Protein AF-A0A024G4S9-F1 (afdb_monomer_lite)

Sequence (365 aa):
MKPRQLTGNCTEQVDELRIAARRAREQERLKKLGPGRLRSIGADIAGLKLQVDEKKSQEDSDRERQKRSDEEEESIRKYLIQIESEDAHIKRKEILTLENDWKLQCAQRQRVREEENKERTVAIQPESCSLGAAQQFDGEDTMKAERLRLQALQSQNWISEQLRDKQAQQDEVWRQNCEYANYIVEIERLQSEMQQADDKERARIALEIQRYNNLMVEKRKHLENQSLELEKTLEAHEIKMQMDRREEYGLSSLGNRLDHWKGFSVADTRAFLAQNQALLEYKAKEQANGLQKRQQERQQQEEWHRELISREYEMQLKKAHIESDIQQTLGKQARDALEREKRQADRSKGAFEPSFFQAFGRSYR

Organism: NCBI:txid65357

Foldseek 3Di:
DDDDDDDPPPPVVVVVVVVVVVVVVVVVVVVCVPDCCSVVDVDPPVVVVVVVVVVVVVVVVVVVVVVVVVVVVVVVVVVVVVVVVVVVVVVVVVVVVVVVVVVVVVVVVVVVVVVVVVVVPDPDPLVPDDPVVPSDDPPDPPCPVVVVVVVVVVVVVVVVVVVVVVVVVVVVVVVVVVVVVVVVVVVVVVVVVVVVVVVVVVVVVVVVVVVVVVVVVVVVVVVVVVVVVVVVVVVVVVVVVVVPPPPVVQQDPVGGDPVPDPDDDPVVVVVVVVVVVVVVVVVVVVVVVVVVVVVVVVVVVVVVVVVVVVVVVVVVVVVVVVVVVVVVVVVVVVVVVVVVVVVVVVVVPDDDDPVVVVPPPPDPD

Secondary structure (DSSP, 8-state):
-------S-HHHHHHHHHHHHHHHHHHHHHHHTSSHHHHHS---HHHHHHHHHHHHHHHHHHHHHHHHHHHHHHHHHHHHHHHHHHHHHHHHHHHHHHHHHHHHHHHHHHHHHHHHHHH--S---GGGS-GGG----TT--TTHHHHHHHHHHHHHHHHHHHHHHHHHHHHHHHHHHHHHHHHHHHHHHHHHHHHHHHHHHHHHHHHHHHHHHHHHHHHHHHHHHHHHHHHHHHHHHHHHHHH---GGGGEETTEE-GGG-----HHHHHHHHHHHHHHHHHHHHHHHHHHHHHHHHHHHHHHHHHHHHHHHHHHHHHHHHHHHHHHHHHHHHHHHHHHHHHHHHHHHS-PPPGGGGGGTT----

Structure (mmCIF, N/CA/C/O backbone):
data_AF-A0A024G4S9-F1
#
_entry.id   AF-A0A024G4S9-F1
#
loop_
_atom_site.group_PDB
_atom_site.id
_atom_site.type_symbol
_atom_site.label_atom_id
_atom_site.label_alt_id
_atom_site.label_comp_id
_atom_site.label_asym_id
_atom_site.label_entity_id
_atom_site.label_seq_id
_atom_site.pdbx_PDB_ins_code
_atom_site.Cartn_x
_atom_site.Cartn_y
_atom_site.Cartn_z
_atom_site.occupancy
_atom_site.B_iso_or_equiv
_atom_site.auth_seq_id
_atom_site.auth_comp_id
_atom_site.auth_asym_id
_atom_site.auth_atom_id
_atom_site.pdbx_PDB_model_num
ATOM 1 N N . MET A 1 1 ? 62.609 -50.627 32.469 1.00 42.12 1 MET A N 1
ATOM 2 C CA . MET A 1 1 ? 62.806 -49.557 31.468 1.00 42.12 1 MET A CA 1
ATOM 3 C C . MET A 1 1 ? 63.263 -50.172 30.151 1.00 42.12 1 MET A C 1
ATOM 5 O O . MET A 1 1 ? 64.317 -50.789 30.123 1.00 42.12 1 MET A O 1
ATOM 9 N N . LYS A 1 2 ? 62.466 -50.045 29.086 1.00 39.69 2 LYS A N 1
ATOM 10 C CA . LYS A 1 2 ? 62.880 -50.264 27.689 1.00 39.69 2 LYS A CA 1
ATOM 11 C C . LYS A 1 2 ? 62.324 -49.089 26.872 1.00 39.69 2 LYS A C 1
ATOM 13 O O . LYS A 1 2 ? 61.123 -48.843 26.992 1.00 39.69 2 LYS A O 1
ATOM 18 N N . PRO A 1 3 ? 63.133 -48.351 26.094 1.00 48.19 3 PRO A N 1
ATOM 19 C CA . PRO A 1 3 ? 62.622 -47.264 25.274 1.00 48.19 3 PRO A CA 1
ATOM 20 C C . PRO A 1 3 ? 62.007 -47.846 23.997 1.00 48.19 3 PRO A C 1
ATOM 22 O O . PRO A 1 3 ? 62.636 -48.627 23.284 1.00 48.19 3 PRO A O 1
ATOM 25 N N . ARG A 1 4 ? 60.749 -47.490 23.730 1.00 45.62 4 ARG A N 1
ATOM 26 C CA . ARG A 1 4 ? 60.043 -47.830 22.492 1.00 45.62 4 ARG A CA 1
ATOM 27 C C . ARG A 1 4 ? 60.437 -46.781 21.454 1.00 45.62 4 ARG A C 1
ATOM 29 O O . ARG A 1 4 ? 60.101 -45.611 21.609 1.00 45.62 4 ARG A O 1
ATOM 36 N N . GLN A 1 5 ? 61.197 -47.194 20.446 1.00 47.34 5 GLN A N 1
ATOM 37 C CA . GLN A 1 5 ? 61.530 -46.357 19.298 1.00 47.34 5 GLN A CA 1
ATOM 38 C C . GLN A 1 5 ? 60.239 -46.038 18.530 1.00 47.34 5 GLN A C 1
ATOM 40 O O . GLN A 1 5 ? 59.520 -46.946 18.116 1.00 47.34 5 GLN A O 1
ATOM 45 N N . LEU A 1 6 ? 59.928 -44.748 18.396 1.00 46.97 6 LEU A N 1
ATOM 46 C CA . LEU A 1 6 ? 58.856 -44.239 17.547 1.00 46.97 6 LEU A CA 1
ATOM 47 C C . LEU A 1 6 ? 59.337 -44.297 16.093 1.00 46.97 6 LEU A C 1
ATOM 49 O O . LEU A 1 6 ? 60.231 -43.553 15.699 1.00 46.97 6 LEU A O 1
ATOM 53 N N . THR A 1 7 ? 58.760 -45.204 15.311 1.00 50.47 7 THR A N 1
ATOM 54 C CA . THR A 1 7 ? 58.938 -45.279 13.861 1.00 50.47 7 THR A CA 1
ATOM 55 C C . THR A 1 7 ? 58.119 -44.170 13.194 1.00 50.47 7 THR A C 1
ATOM 57 O O . THR A 1 7 ? 56.893 -44.125 13.286 1.00 50.47 7 THR A O 1
ATOM 60 N N . GLY A 1 8 ? 58.817 -43.243 12.538 1.00 53.56 8 GLY A N 1
ATOM 61 C CA . GLY A 1 8 ? 58.282 -42.030 11.915 1.00 53.56 8 GLY A CA 1
ATOM 62 C C . GLY A 1 8 ? 57.565 -42.222 10.574 1.00 53.56 8 GLY A C 1
ATOM 63 O O . GLY A 1 8 ? 57.756 -41.402 9.691 1.00 53.56 8 GLY A O 1
ATOM 64 N N . ASN A 1 9 ? 56.724 -43.251 10.415 1.00 50.84 9 ASN A N 1
ATOM 65 C CA . ASN A 1 9 ? 56.045 -43.529 9.132 1.00 50.84 9 ASN A CA 1
ATOM 66 C C . ASN A 1 9 ? 54.531 -43.219 9.135 1.00 50.84 9 ASN A C 1
ATOM 68 O O . ASN A 1 9 ? 53.845 -43.488 8.154 1.00 50.84 9 ASN A O 1
ATOM 72 N N . CYS A 1 10 ? 53.976 -42.676 10.227 1.00 52.12 10 CYS A N 1
ATOM 73 C CA . CYS A 1 10 ? 52.526 -42.441 10.359 1.00 52.12 10 CYS A CA 1
ATOM 74 C C . CYS A 1 10 ? 52.076 -41.041 9.887 1.00 52.12 10 CYS A C 1
ATOM 76 O O . CYS A 1 10 ? 50.892 -40.809 9.667 1.00 52.12 10 CYS A O 1
ATOM 78 N N . THR A 1 11 ? 52.998 -40.090 9.716 1.00 59.19 11 THR A N 1
ATOM 79 C CA . THR A 1 11 ? 52.663 -38.713 9.310 1.00 59.19 11 THR A CA 1
ATOM 80 C C . THR A 1 11 ? 52.472 -38.578 7.802 1.00 59.19 11 THR A C 1
ATOM 82 O O . THR A 1 11 ? 51.553 -37.892 7.367 1.00 59.19 11 THR A O 1
ATOM 85 N N . GLU A 1 12 ? 53.261 -39.298 7.002 1.00 62.88 12 GLU A N 1
ATOM 86 C CA . GLU A 1 12 ? 53.226 -39.200 5.536 1.00 62.88 12 GLU A CA 1
ATOM 87 C C . GLU A 1 12 ? 51.906 -39.722 4.950 1.00 62.88 12 GLU A C 1
ATOM 89 O O . GLU A 1 12 ? 51.287 -39.051 4.132 1.00 62.88 12 GLU A O 1
ATOM 94 N N . GLN A 1 13 ? 51.394 -40.854 5.445 1.00 67.81 13 GLN A N 1
ATOM 95 C CA . GLN A 1 13 ? 50.116 -41.419 4.987 1.00 67.81 13 GLN A CA 1
ATOM 96 C C . GLN A 1 13 ? 48.909 -40.546 5.366 1.00 67.81 13 GLN A C 1
ATOM 98 O O . GLN A 1 13 ? 47.945 -40.423 4.607 1.00 67.81 13 GLN A O 1
ATOM 103 N N . VAL A 1 14 ? 48.953 -39.908 6.539 1.00 73.81 14 VAL A N 1
ATOM 104 C CA . VAL A 1 14 ? 47.905 -38.978 6.985 1.00 73.81 14 VAL A CA 1
ATOM 105 C C . VAL A 1 14 ? 47.926 -37.703 6.142 1.00 73.81 14 VAL A C 1
ATOM 107 O O . VAL A 1 14 ? 46.865 -37.186 5.775 1.00 73.81 14 VAL A O 1
ATOM 110 N N . ASP A 1 15 ? 49.114 -37.220 5.784 1.00 74.62 15 ASP A N 1
ATOM 111 C CA . ASP A 1 15 ? 49.267 -36.055 4.920 1.00 74.62 15 ASP A CA 1
ATOM 112 C C . ASP A 1 15 ? 48.882 -36.357 3.465 1.00 74.62 15 ASP A C 1
ATOM 114 O O . ASP A 1 15 ? 48.212 -35.536 2.835 1.00 74.62 15 ASP A O 1
ATOM 118 N N . GLU A 1 16 ? 49.159 -37.555 2.949 1.00 79.44 16 GLU A N 1
ATOM 119 C CA . GLU A 1 16 ? 48.683 -38.005 1.635 1.00 79.44 16 GLU A CA 1
ATOM 120 C C . GLU A 1 16 ? 47.154 -38.086 1.565 1.00 79.44 16 GLU A C 1
ATOM 122 O O . GLU A 1 16 ? 46.553 -37.569 0.619 1.00 79.44 16 GLU A O 1
ATOM 127 N N . LEU A 1 17 ? 46.498 -38.648 2.587 1.00 80.88 17 LEU A N 1
ATOM 128 C CA . LEU A 1 17 ? 45.034 -38.681 2.678 1.00 80.88 17 LEU A CA 1
ATOM 129 C C . LEU A 1 17 ? 44.441 -37.272 2.781 1.00 80.88 17 LEU A C 1
ATOM 131 O O . LEU A 1 17 ? 43.422 -36.967 2.154 1.00 80.88 17 LEU A O 1
ATOM 135 N N . ARG A 1 18 ? 45.099 -36.372 3.518 1.00 81.88 18 ARG A N 1
ATOM 136 C CA . ARG A 1 18 ? 44.696 -34.965 3.624 1.00 81.88 18 ARG A CA 1
ATOM 137 C C . ARG A 1 18 ? 44.844 -34.233 2.287 1.00 81.88 18 ARG A C 1
ATOM 139 O O . ARG A 1 18 ? 43.954 -33.458 1.919 1.00 81.88 18 ARG A O 1
ATOM 146 N N . ILE A 1 19 ? 45.922 -34.484 1.544 1.00 82.44 19 ILE A N 1
ATOM 147 C CA . ILE A 1 19 ? 46.165 -33.920 0.209 1.00 82.44 19 ILE A CA 1
ATOM 148 C C . ILE A 1 19 ? 45.161 -34.483 -0.801 1.00 82.44 19 ILE A C 1
ATOM 150 O O . ILE A 1 19 ? 44.587 -33.713 -1.572 1.00 82.44 19 ILE A O 1
ATOM 154 N N . ALA A 1 20 ? 44.883 -35.787 -0.771 1.00 82.81 20 ALA A N 1
ATOM 155 C CA . ALA A 1 20 ? 43.882 -36.427 -1.621 1.00 82.81 20 ALA A CA 1
ATOM 156 C C . ALA A 1 20 ? 42.474 -35.871 -1.350 1.00 82.81 20 ALA A C 1
ATOM 158 O O . ALA A 1 20 ? 41.777 -35.476 -2.284 1.00 82.81 20 ALA A O 1
ATOM 159 N N . ALA A 1 21 ? 42.094 -35.713 -0.079 1.00 83.31 21 ALA A N 1
ATOM 160 C CA . ALA A 1 21 ? 40.831 -35.089 0.314 1.00 83.31 21 ALA A CA 1
ATOM 161 C C . ALA A 1 21 ? 40.752 -33.603 -0.078 1.00 83.31 21 ALA A C 1
ATOM 163 O O . ALA A 1 21 ? 39.670 -33.077 -0.347 1.00 83.31 21 ALA A O 1
ATOM 164 N N . ARG A 1 22 ? 41.883 -32.887 -0.108 1.00 82.94 22 ARG A N 1
ATOM 165 C CA . ARG A 1 22 ? 41.935 -31.508 -0.616 1.00 82.94 22 ARG A CA 1
ATOM 166 C C . ARG A 1 22 ? 41.768 -31.478 -2.139 1.00 82.94 22 ARG A C 1
ATOM 168 O O . ARG A 1 22 ? 40.948 -30.708 -2.623 1.00 82.94 22 ARG A O 1
ATOM 175 N N . ARG A 1 23 ? 42.456 -32.353 -2.882 1.00 85.19 23 ARG A N 1
ATOM 176 C CA . ARG A 1 23 ? 42.316 -32.475 -4.346 1.00 85.19 23 ARG A CA 1
ATOM 177 C C . ARG A 1 23 ? 40.898 -32.871 -4.759 1.00 85.19 23 ARG A C 1
ATOM 179 O O . ARG A 1 23 ? 40.374 -32.289 -5.701 1.00 85.19 23 ARG A O 1
ATOM 186 N N . ALA A 1 24 ? 40.260 -33.791 -4.036 1.00 83.56 24 ALA A N 1
ATOM 187 C CA . ALA A 1 24 ? 38.869 -34.176 -4.276 1.00 83.56 24 ALA A CA 1
ATOM 188 C C . ALA A 1 24 ? 37.914 -32.981 -4.105 1.00 83.56 24 ALA A C 1
ATOM 190 O O . ALA A 1 24 ? 37.102 -32.705 -4.987 1.00 83.56 24 ALA A O 1
ATOM 191 N N . ARG A 1 25 ? 38.085 -32.197 -3.029 1.00 84.56 25 ARG A N 1
ATOM 192 C CA . ARG A 1 25 ? 37.313 -30.963 -2.799 1.00 84.56 25 ARG A CA 1
ATOM 193 C C . ARG A 1 25 ? 37.550 -29.906 -3.880 1.00 84.56 25 ARG A C 1
ATOM 195 O O . ARG A 1 25 ? 36.596 -29.278 -4.332 1.00 84.56 25 ARG A O 1
ATOM 202 N N . GLU A 1 26 ? 38.792 -29.727 -4.329 1.00 82.12 26 GLU A N 1
ATOM 203 C CA . GLU A 1 26 ? 39.136 -28.794 -5.413 1.00 82.12 26 GLU A CA 1
ATOM 204 C C . GLU A 1 26 ? 38.506 -29.227 -6.751 1.00 82.12 26 GLU A C 1
ATOM 206 O O . GLU A 1 26 ? 37.973 -28.398 -7.487 1.00 82.12 26 GLU A O 1
ATOM 211 N N . GLN A 1 27 ? 38.492 -30.532 -7.046 1.00 81.62 27 GLN A N 1
ATOM 212 C CA . GLN A 1 27 ? 37.857 -31.089 -8.245 1.00 81.62 27 GLN A CA 1
ATOM 213 C C . GLN A 1 27 ? 36.332 -30.937 -8.222 1.00 81.62 27 GLN A C 1
ATOM 215 O O . GLN A 1 27 ? 35.741 -30.577 -9.239 1.00 81.62 27 GLN A O 1
ATOM 220 N N . GLU A 1 28 ? 35.676 -31.166 -7.084 1.00 79.88 28 GLU A N 1
ATOM 221 C CA . GLU A 1 28 ? 34.240 -30.897 -6.931 1.00 79.88 28 GLU A CA 1
ATOM 222 C C . GLU A 1 28 ? 33.921 -29.410 -7.080 1.00 79.88 28 GLU A C 1
ATOM 224 O O . GLU A 1 28 ? 32.941 -29.040 -7.732 1.00 79.88 28 GLU A O 1
ATOM 229 N N . ARG A 1 29 ? 34.774 -28.543 -6.524 1.00 76.81 29 ARG A N 1
ATOM 230 C CA . ARG A 1 29 ? 34.645 -27.092 -6.651 1.00 76.81 29 ARG A CA 1
ATOM 231 C C . ARG A 1 29 ? 34.792 -26.646 -8.105 1.00 76.81 29 ARG A C 1
ATOM 233 O O . ARG A 1 29 ? 33.968 -25.865 -8.569 1.00 76.81 29 ARG A O 1
ATOM 240 N N . LEU A 1 30 ? 35.771 -27.176 -8.840 1.00 76.50 30 LEU A N 1
ATOM 241 C CA . LEU A 1 30 ? 35.957 -26.915 -10.272 1.00 76.50 30 LEU A CA 1
ATOM 242 C C . LEU A 1 30 ? 34.790 -27.433 -11.116 1.00 76.50 30 LEU A C 1
ATOM 244 O O . LEU A 1 30 ? 34.376 -26.747 -12.042 1.00 76.50 30 LEU A O 1
ATOM 248 N N . LYS A 1 31 ? 34.210 -28.591 -10.776 1.00 74.44 31 LYS A N 1
ATOM 249 C CA . LYS A 1 31 ? 32.999 -29.111 -11.434 1.00 74.44 31 LYS A CA 1
ATOM 250 C C . LYS A 1 31 ? 31.784 -28.203 -11.203 1.00 74.44 31 LYS A C 1
ATOM 252 O O . LYS A 1 31 ? 31.043 -27.945 -12.146 1.00 74.44 31 LYS A O 1
ATOM 257 N N . LYS A 1 32 ? 31.612 -27.662 -9.988 1.00 67.81 32 LYS A N 1
ATOM 258 C CA . LYS A 1 32 ? 30.541 -26.700 -9.636 1.00 67.81 32 LYS A CA 1
ATOM 259 C C . LYS A 1 32 ? 30.751 -25.317 -10.264 1.00 67.81 32 LYS A C 1
ATOM 261 O O . LYS A 1 32 ? 29.798 -24.676 -10.690 1.00 67.81 32 LYS A O 1
ATOM 266 N N . LEU A 1 33 ? 32.007 -24.883 -10.364 1.00 66.50 33 LEU A N 1
ATOM 267 C CA . LEU A 1 33 ? 32.446 -23.711 -11.126 1.00 66.50 33 LEU A CA 1
ATOM 268 C C . LEU A 1 33 ? 32.527 -24.005 -12.639 1.00 66.50 33 LEU A C 1
ATOM 270 O O . LEU A 1 33 ? 32.873 -23.122 -13.418 1.00 66.50 33 LEU A O 1
ATOM 274 N N . GLY A 1 34 ? 32.211 -25.216 -13.085 1.00 70.00 34 GLY A N 1
ATOM 275 C CA . GLY A 1 34 ? 32.099 -25.566 -14.495 1.00 70.00 34 GLY A CA 1
ATOM 276 C C . GLY A 1 34 ? 30.888 -24.892 -15.159 1.00 70.00 34 GLY A C 1
ATOM 277 O O . GLY A 1 34 ? 30.433 -23.853 -14.689 1.00 70.00 34 GLY A O 1
ATOM 278 N N . PRO A 1 35 ? 30.376 -25.441 -16.272 1.00 57.88 35 PRO A N 1
ATOM 279 C CA . PRO A 1 35 ? 29.606 -24.736 -17.305 1.00 57.88 35 PRO A CA 1
ATOM 280 C C . PRO A 1 35 ? 28.577 -23.730 -16.760 1.00 57.88 35 PRO A C 1
ATOM 282 O O . PRO A 1 35 ? 27.801 -24.039 -15.855 1.00 57.88 35 PRO A O 1
ATOM 285 N N . GLY A 1 36 ? 28.547 -22.533 -17.362 1.00 59.28 36 GLY A N 1
ATOM 286 C CA . GLY A 1 36 ? 27.883 -21.321 -16.851 1.00 59.28 36 GLY A CA 1
ATOM 287 C C . GLY A 1 36 ? 26.406 -21.434 -16.449 1.00 59.28 36 GLY A C 1
ATOM 288 O O . GLY A 1 36 ? 25.928 -20.572 -15.722 1.00 59.28 36 GLY A O 1
ATOM 289 N N . ARG A 1 37 ? 25.701 -22.507 -16.831 1.00 60.16 37 ARG A N 1
ATOM 290 C CA . ARG A 1 37 ? 24.307 -22.790 -16.446 1.00 60.16 37 ARG A CA 1
ATOM 291 C C . ARG A 1 37 ? 24.135 -23.122 -14.956 1.00 60.16 37 ARG A C 1
ATOM 293 O O . ARG A 1 37 ? 23.155 -22.694 -14.359 1.00 60.16 37 ARG A O 1
ATOM 300 N N . LEU A 1 38 ? 25.082 -23.840 -14.342 1.00 60.88 38 LEU A N 1
ATOM 301 C CA . LEU A 1 38 ? 25.040 -24.153 -12.900 1.00 60.88 38 LEU A CA 1
ATOM 302 C C . LEU A 1 38 ? 25.439 -22.954 -12.027 1.00 60.88 38 LEU A C 1
ATOM 304 O O . LEU A 1 38 ? 25.048 -22.888 -10.866 1.00 60.88 38 LEU A O 1
ATOM 308 N N . ARG A 1 39 ? 26.189 -21.996 -12.589 1.00 63.31 39 ARG A N 1
ATOM 309 C CA . ARG A 1 39 ? 26.548 -20.743 -11.910 1.00 63.31 39 ARG A CA 1
ATOM 310 C C . ARG A 1 39 ? 25.399 -19.734 -11.886 1.00 63.31 39 ARG A C 1
ATOM 312 O O . ARG A 1 39 ? 25.321 -18.960 -10.942 1.00 63.31 39 ARG A O 1
ATOM 319 N N . SER A 1 40 ? 24.546 -19.721 -12.913 1.00 62.72 40 SER A N 1
ATOM 320 C CA . SER A 1 40 ? 23.434 -18.771 -13.026 1.00 62.72 40 SER A CA 1
ATOM 321 C C . SER A 1 40 ? 22.112 -19.292 -12.455 1.00 62.72 40 SER A C 1
ATOM 323 O O . SER A 1 40 ? 21.341 -18.495 -11.933 1.00 62.72 40 SER A O 1
ATOM 325 N N . ILE A 1 41 ? 21.834 -20.602 -12.543 1.00 66.38 41 ILE A N 1
ATOM 326 C CA . ILE A 1 41 ? 20.547 -21.204 -12.136 1.00 66.38 41 ILE A CA 1
ATOM 327 C C . ILE A 1 41 ? 20.781 -22.589 -11.497 1.00 66.38 41 ILE A C 1
ATOM 329 O O . ILE A 1 41 ? 20.216 -23.604 -11.906 1.00 66.38 41 ILE A O 1
ATOM 333 N N . GLY A 1 42 ? 21.688 -22.672 -10.525 1.00 66.00 42 GLY A N 1
ATOM 334 C CA . GLY A 1 42 ? 21.908 -23.894 -9.751 1.00 66.00 42 GLY A CA 1
ATOM 335 C C . GLY A 1 42 ? 20.908 -24.005 -8.600 1.00 66.00 42 GLY A C 1
ATOM 336 O O . GLY A 1 42 ? 21.165 -23.461 -7.533 1.00 66.00 42 GLY A O 1
ATOM 337 N N . ALA A 1 43 ? 19.788 -24.704 -8.800 1.00 72.50 43 ALA A N 1
ATOM 338 C CA . ALA A 1 43 ? 18.845 -25.038 -7.729 1.00 72.50 43 ALA A CA 1
ATOM 339 C C . ALA A 1 43 ? 18.941 -26.531 -7.377 1.00 72.50 43 ALA A C 1
ATOM 341 O O . ALA A 1 43 ? 18.891 -27.386 -8.264 1.00 72.50 43 ALA A O 1
ATOM 342 N N . ASP A 1 44 ? 19.064 -26.849 -6.087 1.00 81.50 44 ASP A N 1
ATOM 343 C CA . ASP A 1 44 ? 19.007 -28.225 -5.586 1.00 81.50 44 ASP A CA 1
ATOM 344 C C . ASP A 1 44 ? 17.552 -28.709 -5.567 1.00 81.50 44 ASP A C 1
ATOM 346 O O . ASP A 1 44 ? 16.837 -28.582 -4.578 1.00 81.50 44 ASP A O 1
ATOM 350 N N . ILE A 1 45 ? 17.089 -29.233 -6.702 1.00 82.44 45 ILE A N 1
ATOM 351 C CA . ILE A 1 45 ? 15.702 -29.685 -6.875 1.00 82.44 45 ILE A CA 1
ATOM 352 C C . ILE A 1 45 ? 15.360 -30.824 -5.898 1.00 82.44 45 ILE A C 1
ATOM 354 O O . ILE A 1 45 ? 14.210 -30.936 -5.481 1.00 82.44 45 ILE A O 1
ATOM 358 N N . ALA A 1 46 ? 16.328 -31.666 -5.524 1.00 85.38 46 ALA A N 1
ATOM 359 C CA . ALA A 1 46 ? 16.099 -32.754 -4.576 1.00 85.38 46 ALA A CA 1
ATOM 360 C C . ALA A 1 46 ? 15.956 -32.218 -3.144 1.00 85.38 46 ALA A C 1
ATOM 362 O O . ALA A 1 46 ? 15.002 -32.580 -2.457 1.00 85.38 46 ALA A O 1
ATOM 363 N N . GLY A 1 47 ? 16.836 -31.299 -2.735 1.00 86.31 47 GLY A N 1
ATOM 364 C CA . GLY A 1 47 ? 16.730 -30.600 -1.453 1.00 86.31 47 GLY A CA 1
ATOM 365 C C . GLY A 1 47 ? 15.446 -29.776 -1.335 1.00 86.31 47 GLY A C 1
ATOM 366 O O . GLY A 1 47 ? 14.760 -29.848 -0.321 1.00 86.31 47 GLY A O 1
ATOM 367 N N . LEU A 1 48 ? 15.054 -29.068 -2.398 1.00 87.00 48 LEU A N 1
ATOM 368 C CA . LEU A 1 48 ? 13.800 -28.309 -2.433 1.00 87.00 48 LEU A CA 1
ATOM 369 C C . LEU A 1 48 ? 12.567 -29.216 -2.344 1.00 87.00 48 LEU A C 1
ATOM 371 O O . LEU A 1 48 ? 11.603 -28.855 -1.679 1.00 87.00 48 LEU A O 1
ATOM 375 N N . LYS A 1 49 ? 12.583 -30.400 -2.972 1.00 92.06 49 LYS A N 1
ATOM 376 C CA . LYS A 1 49 ? 11.498 -31.384 -2.821 1.00 92.06 49 LYS A CA 1
ATOM 377 C C . LYS A 1 49 ? 11.398 -31.898 -1.389 1.00 92.06 49 LYS A C 1
ATOM 379 O O . LYS A 1 49 ? 10.302 -31.902 -0.849 1.00 92.06 49 LYS A O 1
ATOM 384 N N . LEU A 1 50 ? 12.528 -32.239 -0.764 1.00 92.88 50 LEU A N 1
ATOM 385 C CA . LEU A 1 50 ? 12.558 -32.643 0.645 1.00 92.88 50 LEU A CA 1
ATOM 386 C C . LEU A 1 50 ? 12.008 -31.545 1.562 1.00 92.88 50 LEU A C 1
ATOM 388 O O . LEU A 1 50 ? 11.193 -31.845 2.421 1.00 92.88 50 LEU A O 1
ATOM 392 N N . GLN A 1 51 ? 12.375 -30.281 1.337 1.00 91.00 51 GLN A N 1
ATOM 393 C CA . GLN A 1 51 ? 11.843 -29.149 2.107 1.00 91.00 51 GLN A CA 1
ATOM 394 C C . GLN A 1 51 ? 10.340 -28.937 1.887 1.00 91.00 51 GLN A C 1
ATOM 396 O O . GLN A 1 51 ? 9.617 -28.598 2.820 1.00 91.00 51 GLN A O 1
ATOM 401 N N . VAL A 1 52 ? 9.851 -29.125 0.658 1.00 92.88 52 VAL A N 1
ATOM 402 C CA . VAL A 1 52 ? 8.414 -29.045 0.354 1.00 92.88 52 VAL A CA 1
ATOM 403 C C . VAL A 1 52 ? 7.652 -30.183 1.029 1.00 92.88 52 VAL A C 1
ATOM 405 O O . VAL A 1 52 ? 6.583 -29.940 1.582 1.00 92.88 52 VAL A O 1
ATOM 408 N N . ASP A 1 53 ? 8.185 -31.401 0.999 1.00 93.44 53 ASP A N 1
ATOM 409 C CA . ASP A 1 53 ? 7.552 -32.568 1.611 1.00 93.44 53 ASP A CA 1
ATOM 410 C C . ASP A 1 53 ? 7.596 -32.492 3.146 1.00 93.44 53 ASP A C 1
ATOM 412 O O . ASP A 1 53 ? 6.595 -32.781 3.797 1.00 93.44 53 ASP A O 1
ATOM 416 N N . GLU A 1 54 ? 8.698 -32.011 3.728 1.00 94.00 54 GLU A N 1
ATOM 417 C CA . GLU A 1 54 ? 8.813 -31.705 5.159 1.00 94.00 54 GLU A CA 1
ATOM 418 C C . GLU A 1 54 ? 7.785 -30.649 5.575 1.00 94.00 54 GLU A C 1
ATOM 420 O O . GLU A 1 54 ? 7.037 -30.857 6.531 1.00 94.00 54 GLU A O 1
ATOM 425 N N . LYS A 1 55 ? 7.666 -29.557 4.809 1.00 94.19 55 LYS A N 1
ATOM 426 C CA . LYS A 1 55 ? 6.688 -28.502 5.088 1.00 94.19 55 LYS A CA 1
ATOM 427 C C . LYS A 1 55 ? 5.250 -29.014 4.996 1.00 94.19 55 LYS A C 1
ATOM 429 O O . LYS A 1 55 ? 4.447 -28.699 5.865 1.00 94.19 55 LYS A O 1
ATOM 434 N N . LYS A 1 56 ? 4.927 -29.835 3.992 1.00 94.69 56 LYS A N 1
ATOM 435 C CA . LYS A 1 56 ? 3.606 -30.478 3.883 1.00 94.69 56 LYS A CA 1
ATOM 436 C C . LYS A 1 56 ? 3.329 -31.409 5.058 1.00 94.69 56 LYS A C 1
ATOM 438 O O . LYS A 1 56 ? 2.252 -31.349 5.634 1.00 94.69 56 LYS A O 1
ATOM 443 N N . SER A 1 57 ? 4.307 -32.227 5.445 1.00 94.62 57 SER A N 1
ATOM 444 C CA . SER A 1 57 ? 4.178 -33.111 6.606 1.00 94.62 57 SER A CA 1
ATOM 445 C C . SER A 1 57 ? 3.957 -32.322 7.898 1.00 94.62 57 SER A C 1
ATOM 447 O O . SER A 1 57 ? 3.218 -32.774 8.771 1.00 94.62 57 SER A O 1
ATOM 449 N N . GLN A 1 58 ? 4.589 -31.156 8.028 1.00 93.62 58 GLN A N 1
ATOM 450 C CA . GLN A 1 58 ? 4.397 -30.269 9.167 1.00 93.62 58 GLN A CA 1
ATOM 451 C C . GLN A 1 58 ? 3.007 -29.621 9.147 1.00 93.62 58 GLN A C 1
ATOM 453 O O . GLN A 1 58 ? 2.313 -29.666 10.157 1.00 93.62 58 GLN A O 1
ATOM 458 N N . GLU A 1 59 ? 2.559 -29.118 7.994 1.00 93.75 59 GLU A N 1
ATOM 459 C CA . GLU A 1 59 ? 1.209 -28.568 7.810 1.00 93.75 59 GLU A CA 1
ATOM 460 C C . GLU A 1 59 ? 0.112 -29.605 8.110 1.00 93.75 59 GLU A C 1
ATOM 462 O O . GLU A 1 59 ? -0.890 -29.275 8.748 1.00 93.75 59 GLU A O 1
ATOM 467 N N . ASP A 1 60 ? 0.297 -30.863 7.703 1.00 94.19 60 ASP A N 1
ATOM 468 C CA . ASP A 1 60 ? -0.650 -31.942 7.999 1.00 94.19 60 ASP A CA 1
ATOM 469 C C . ASP A 1 60 ? -0.654 -32.307 9.493 1.00 94.19 60 ASP A C 1
ATOM 471 O O . ASP A 1 60 ? -1.726 -32.460 10.082 1.00 94.19 60 ASP A O 1
ATOM 475 N N . SER A 1 61 ? 0.515 -32.356 10.142 1.00 94.19 61 SER A N 1
ATOM 476 C CA . SER A 1 61 ? 0.621 -32.556 11.596 1.00 94.19 61 SER A CA 1
ATOM 477 C C . SER A 1 61 ? -0.023 -31.411 12.389 1.00 94.19 61 SER A C 1
ATOM 479 O O . SER A 1 61 ? -0.699 -31.655 13.391 1.00 94.19 61 SER A O 1
ATOM 481 N N . ASP A 1 62 ? 0.161 -30.163 11.957 1.00 92.62 62 ASP A N 1
ATOM 482 C CA . ASP A 1 62 ? -0.454 -28.994 12.591 1.00 92.62 62 ASP A CA 1
ATOM 483 C C . ASP A 1 62 ? -1.974 -29.003 12.396 1.00 92.62 62 ASP A C 1
ATOM 485 O O . ASP A 1 62 ? -2.722 -28.740 13.337 1.00 92.62 62 ASP A O 1
ATOM 489 N N . ARG A 1 63 ? -2.453 -29.404 11.211 1.00 95.69 63 ARG A N 1
ATOM 490 C CA . ARG A 1 63 ? -3.885 -29.583 10.941 1.00 95.69 63 ARG A CA 1
ATOM 491 C C . ARG A 1 63 ? -4.495 -30.690 11.803 1.00 95.69 63 ARG A C 1
ATOM 493 O O . ARG A 1 63 ? -5.609 -30.522 12.291 1.00 95.69 63 ARG A O 1
ATOM 500 N N . GLU A 1 64 ? -3.805 -31.810 12.004 1.00 95.19 64 GLU A N 1
ATOM 501 C CA . GLU A 1 64 ? -4.267 -32.860 12.920 1.00 95.19 64 GLU A CA 1
ATOM 502 C C . GLU A 1 64 ? -4.288 -32.392 14.375 1.00 95.19 64 GLU A C 1
ATOM 504 O O . GLU A 1 64 ? -5.240 -32.685 15.097 1.00 95.19 64 GLU A O 1
ATOM 509 N N . ARG A 1 65 ? -3.266 -31.645 14.808 1.00 93.69 65 ARG A N 1
ATOM 510 C CA . ARG A 1 65 ? -3.228 -31.066 16.154 1.00 93.69 65 ARG A CA 1
ATOM 511 C C . ARG A 1 65 ? -4.381 -30.088 16.364 1.00 93.69 65 ARG A C 1
ATOM 513 O O . ARG A 1 65 ? -5.026 -30.154 17.405 1.00 93.69 65 ARG A O 1
ATOM 520 N N . GLN A 1 66 ? -4.666 -29.243 15.374 1.00 92.94 66 GLN A N 1
ATOM 521 C CA . GLN A 1 66 ? -5.795 -28.320 15.425 1.00 92.94 66 GLN A CA 1
ATOM 522 C C . GLN A 1 66 ? -7.120 -29.075 15.535 1.00 92.94 66 GLN A C 1
ATOM 524 O O . GLN A 1 66 ? -7.895 -28.784 16.432 1.00 92.94 66 GLN A O 1
ATOM 529 N N . LYS A 1 67 ? -7.340 -30.108 14.710 1.00 95.38 67 LYS A N 1
ATOM 530 C CA . LYS A 1 67 ? -8.556 -30.934 14.796 1.00 95.38 67 LYS A CA 1
ATOM 531 C C . LYS A 1 67 ? -8.747 -31.560 16.178 1.00 95.38 67 LYS A C 1
ATOM 533 O O . LYS A 1 67 ? -9.855 -31.535 16.693 1.00 95.38 67 LYS A O 1
ATOM 538 N N . ARG A 1 68 ? -7.681 -32.087 16.793 1.00 95.19 68 ARG A N 1
ATOM 539 C CA . ARG A 1 68 ? -7.757 -32.639 18.158 1.00 95.19 68 ARG A CA 1
ATOM 540 C C . ARG A 1 68 ? -8.089 -31.558 19.187 1.00 95.19 68 ARG A C 1
ATOM 542 O O . ARG A 1 68 ? -8.910 -31.800 20.058 1.00 95.19 68 ARG A O 1
ATOM 549 N N . SER A 1 69 ? -7.498 -30.369 19.055 1.00 93.81 69 SER A N 1
ATOM 550 C CA . SER A 1 69 ? -7.827 -29.219 19.907 1.00 93.81 69 SER A CA 1
ATOM 551 C C . SER A 1 69 ? -9.293 -28.809 19.758 1.00 93.81 69 SER A C 1
ATOM 553 O O . SER A 1 69 ? -9.962 -28.574 20.757 1.00 93.81 69 SER A O 1
ATOM 555 N N . ASP A 1 70 ? -9.809 -28.770 18.528 1.00 93.00 70 ASP A N 1
ATOM 556 C CA . ASP A 1 70 ? -11.2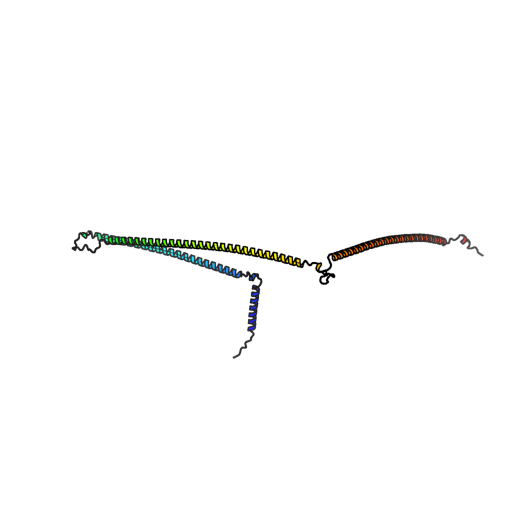03 -28.419 18.248 1.00 93.00 70 ASP A CA 1
ATOM 557 C C . ASP A 1 70 ? -12.165 -29.473 18.837 1.00 93.00 70 ASP A C 1
ATOM 559 O O . ASP A 1 70 ? -13.162 -29.126 19.468 1.00 93.00 70 ASP A O 1
ATOM 563 N N . GLU A 1 71 ? -11.845 -30.766 18.703 1.00 96.19 71 GLU A N 1
ATOM 564 C CA . GLU A 1 71 ? -12.608 -31.871 19.304 1.00 96.19 71 GLU A CA 1
ATOM 565 C C . GLU A 1 71 ? -12.609 -31.807 20.843 1.00 96.19 71 GLU A C 1
ATOM 567 O O . GLU A 1 71 ? -13.651 -32.008 21.481 1.00 96.19 71 GLU A O 1
ATOM 572 N N . GLU A 1 72 ? -11.463 -31.492 21.453 1.00 94.75 72 GLU A N 1
ATOM 573 C CA . GLU A 1 72 ? -11.337 -31.282 22.897 1.00 94.75 72 GLU A CA 1
ATOM 574 C C . GLU A 1 72 ? -12.166 -30.074 23.351 1.00 94.75 72 GLU A C 1
ATOM 576 O O . GLU A 1 72 ? -12.958 -30.196 24.290 1.00 94.75 72 GLU A O 1
ATOM 581 N N . GLU A 1 73 ? -12.076 -28.937 22.658 1.00 92.50 73 GLU A N 1
ATOM 582 C CA . GLU A 1 73 ? -12.881 -27.747 22.946 1.00 92.50 73 GLU A CA 1
ATOM 583 C C . GLU A 1 73 ? -14.382 -28.023 22.833 1.00 92.50 73 GLU A C 1
ATOM 585 O O . GLU A 1 73 ? -15.157 -27.608 23.700 1.00 92.50 73 GLU A O 1
ATOM 590 N N . GLU A 1 74 ? -14.820 -28.744 21.801 1.00 94.81 74 GLU A N 1
ATOM 591 C CA . GLU A 1 74 ? -16.217 -29.149 21.659 1.00 94.81 74 GLU A CA 1
ATOM 592 C C . GLU A 1 74 ? -16.673 -30.062 22.801 1.00 94.81 74 GLU A C 1
ATOM 594 O O . GLU A 1 74 ? -17.798 -29.918 23.294 1.00 94.81 74 GLU A O 1
ATOM 599 N N . SER A 1 75 ? -15.821 -30.993 23.239 1.00 95.38 75 SER A N 1
ATOM 600 C CA . SER A 1 75 ? -16.123 -31.874 24.370 1.00 95.38 75 SER A CA 1
ATOM 601 C C . SER A 1 75 ? -16.266 -31.086 25.678 1.00 95.38 75 SER A C 1
ATOM 603 O O . SER A 1 75 ? -17.236 -31.287 26.414 1.00 95.38 75 SER A O 1
ATOM 605 N N . ILE A 1 76 ? -15.377 -30.114 25.911 1.00 94.19 76 ILE A N 1
ATOM 606 C CA . ILE A 1 76 ? -15.411 -29.219 27.071 1.00 94.19 76 ILE A CA 1
ATOM 607 C C . ILE A 1 76 ? -16.676 -28.364 27.029 1.00 94.19 76 ILE A C 1
ATOM 609 O O . ILE A 1 76 ? -17.374 -28.261 28.035 1.00 94.19 76 ILE A O 1
ATOM 613 N N . ARG A 1 77 ? -17.032 -27.796 25.869 1.00 94.31 77 ARG A N 1
ATOM 614 C CA . ARG A 1 77 ? -18.266 -27.007 25.719 1.00 94.31 77 ARG A CA 1
ATOM 615 C C . ARG A 1 77 ? -19.509 -27.828 26.043 1.00 94.31 77 ARG A C 1
ATOM 617 O O . ARG A 1 77 ? -20.367 -27.349 26.777 1.00 94.31 77 ARG A O 1
ATOM 624 N N . LYS A 1 78 ? -19.608 -29.061 25.535 1.00 95.56 78 LYS A N 1
ATOM 625 C CA . LYS A 1 78 ? -20.737 -29.961 25.838 1.00 95.56 78 LYS A CA 1
ATOM 626 C C . LYS A 1 78 ? -20.827 -30.259 27.335 1.00 95.56 78 LYS A C 1
ATOM 628 O O . LYS A 1 78 ? -21.916 -30.200 27.897 1.00 95.56 78 LYS A O 1
ATOM 633 N N . TYR A 1 79 ? -19.689 -30.522 27.974 1.00 95.81 79 TYR A N 1
ATOM 634 C CA . TYR A 1 79 ? -19.618 -30.763 29.413 1.00 95.81 79 TYR A CA 1
ATOM 635 C C . TYR A 1 79 ? -20.030 -29.534 30.239 1.00 95.81 79 TYR A C 1
ATOM 637 O O . TYR A 1 79 ? -20.821 -29.660 31.169 1.00 95.81 79 TYR A O 1
ATOM 645 N N . LEU A 1 80 ? -19.567 -28.336 29.867 1.00 94.62 80 LEU A N 1
ATOM 646 C CA . LEU A 1 80 ? -19.952 -27.089 30.534 1.00 94.62 80 LEU A CA 1
ATOM 647 C C . LEU A 1 80 ? -21.450 -26.809 30.403 1.00 94.62 80 LEU A C 1
ATOM 649 O O . LEU A 1 80 ? -22.091 -26.505 31.402 1.00 94.62 80 LEU A O 1
ATOM 653 N N . ILE A 1 81 ? -22.025 -26.990 29.210 1.00 95.44 81 ILE A N 1
ATOM 654 C CA . ILE A 1 81 ? -23.473 -26.844 28.992 1.00 95.44 81 ILE A CA 1
ATOM 655 C C . ILE A 1 81 ? -24.254 -27.828 29.869 1.00 95.44 81 ILE A C 1
ATOM 657 O O . ILE A 1 81 ? -25.283 -27.466 30.440 1.00 95.44 81 ILE A O 1
ATOM 661 N N . GLN A 1 82 ? -23.772 -29.068 29.999 1.00 96.19 82 GLN A N 1
ATOM 662 C CA . GLN A 1 82 ? -24.401 -30.052 30.871 1.00 96.19 82 GLN A CA 1
ATOM 663 C C . GLN A 1 82 ? -24.368 -29.593 32.335 1.00 96.19 82 GLN A C 1
ATOM 665 O O . GLN A 1 82 ? -25.427 -29.551 32.960 1.00 96.19 82 GLN A O 1
ATOM 670 N N . ILE A 1 83 ? -23.207 -29.173 32.851 1.00 96.69 83 ILE A N 1
ATOM 671 C CA . ILE A 1 83 ? -23.085 -28.651 34.223 1.00 96.69 83 ILE A CA 1
ATOM 672 C C . ILE A 1 83 ? -24.001 -27.449 34.432 1.00 96.69 83 ILE A C 1
ATOM 674 O O . ILE A 1 83 ? -24.746 -27.415 35.404 1.00 96.69 83 ILE A O 1
ATOM 678 N N . GLU A 1 84 ? -23.988 -26.474 33.524 1.00 93.88 84 GLU A N 1
ATOM 679 C CA . GLU A 1 84 ? -24.831 -25.283 33.633 1.00 93.88 84 GLU A CA 1
ATOM 680 C C . GLU A 1 84 ? -26.319 -25.648 33.669 1.00 93.88 84 GLU A C 1
ATOM 682 O O . GLU A 1 84 ? -27.088 -25.057 34.431 1.00 93.88 84 GLU A O 1
ATOM 687 N N . SER A 1 85 ? -26.730 -26.648 32.884 1.00 94.31 85 SER A N 1
ATOM 688 C CA . SER A 1 85 ? -28.106 -27.143 32.886 1.00 94.31 85 SER A CA 1
ATOM 689 C C . SER A 1 85 ? -28.470 -27.861 34.191 1.00 94.31 85 SER A C 1
ATOM 691 O O . SER A 1 85 ? -29.562 -27.642 34.723 1.00 94.31 85 SER A O 1
ATOM 693 N N . GLU A 1 86 ? -27.559 -28.667 34.743 1.00 95.44 86 GLU A N 1
ATOM 694 C CA . GLU A 1 86 ? -27.734 -29.364 36.019 1.00 95.44 86 GLU A CA 1
ATOM 695 C C . GLU A 1 86 ? -27.804 -28.360 37.177 1.00 95.44 86 GLU A C 1
ATOM 697 O O . GLU A 1 86 ? -28.752 -28.396 37.964 1.00 95.44 86 GLU A O 1
ATOM 702 N N . ASP A 1 87 ? -26.893 -27.389 37.218 1.00 94.44 87 ASP A N 1
ATOM 703 C CA . ASP A 1 87 ? -26.880 -26.293 38.188 1.00 94.44 87 ASP A CA 1
ATOM 704 C C . ASP A 1 87 ? -28.153 -25.450 38.109 1.00 94.44 87 ASP A C 1
ATOM 706 O O . ASP A 1 87 ? -28.744 -25.103 39.136 1.00 94.44 87 ASP A O 1
ATOM 710 N N . ALA A 1 88 ? -28.614 -25.117 36.900 1.00 93.94 88 ALA A N 1
ATOM 711 C CA . ALA A 1 88 ? -29.865 -24.392 36.709 1.00 93.94 88 ALA A CA 1
ATOM 712 C C . ALA A 1 88 ? -31.065 -25.200 37.224 1.00 93.94 88 ALA A C 1
ATOM 714 O O . ALA A 1 88 ? -31.964 -24.641 37.862 1.00 93.94 88 ALA A O 1
ATOM 715 N N . HIS A 1 89 ? -31.076 -26.516 36.999 1.00 94.75 89 HIS A N 1
ATOM 716 C CA . HIS A 1 89 ? -32.110 -27.407 37.518 1.00 94.75 89 HIS A CA 1
ATOM 717 C C . HIS A 1 89 ? -32.085 -27.511 39.046 1.00 94.75 89 HIS A C 1
ATOM 719 O O . HIS A 1 89 ? -33.151 -27.436 39.666 1.00 94.75 89 HIS A O 1
ATOM 725 N N . ILE A 1 90 ? -30.903 -27.640 39.653 1.00 94.88 90 ILE A N 1
ATOM 726 C CA . ILE A 1 90 ? -30.726 -27.686 41.109 1.00 94.88 90 ILE A CA 1
ATOM 727 C C . ILE A 1 90 ? -31.196 -26.370 41.726 1.00 94.88 90 ILE A C 1
ATOM 729 O O . ILE A 1 90 ? -32.100 -26.391 42.559 1.00 94.88 90 ILE A O 1
ATOM 733 N N . LYS A 1 91 ? -30.699 -25.225 41.242 1.00 93.50 91 LYS A N 1
ATOM 734 C CA . LYS A 1 91 ? -31.105 -23.894 41.727 1.00 93.50 91 LYS A CA 1
ATOM 735 C C . LYS A 1 91 ? -32.609 -23.683 41.607 1.00 93.50 91 LYS A C 1
ATOM 737 O O . LYS A 1 91 ? -33.248 -23.202 42.536 1.00 93.50 91 LYS A O 1
ATOM 742 N N . ARG A 1 92 ? -33.212 -24.072 40.479 1.00 93.88 92 ARG A N 1
ATOM 743 C CA . ARG A 1 92 ? -34.665 -23.963 40.293 1.00 93.88 92 ARG A CA 1
ATOM 744 C C . ARG A 1 92 ? -35.432 -24.838 41.283 1.00 93.88 92 ARG A C 1
ATOM 746 O O . ARG A 1 92 ? -36.452 -24.399 41.810 1.00 93.88 92 ARG A O 1
ATOM 753 N N . LYS A 1 93 ? -34.960 -26.061 41.534 1.00 95.81 93 LYS A N 1
ATOM 754 C CA . LYS A 1 93 ? -35.555 -26.963 42.525 1.00 95.81 93 LYS A CA 1
ATOM 755 C C . LYS A 1 93 ? -35.436 -26.381 43.934 1.00 95.81 93 LYS A C 1
ATOM 757 O O . LYS A 1 93 ? -36.437 -26.361 44.639 1.00 95.81 93 LYS A O 1
ATOM 762 N N . GLU A 1 94 ? -34.267 -25.863 44.303 1.00 94.25 94 GLU A N 1
ATOM 763 C CA . GLU A 1 94 ? -34.012 -25.215 45.595 1.00 94.25 94 GLU A CA 1
ATOM 764 C C . GLU A 1 94 ? -34.915 -23.999 45.815 1.00 94.25 94 GLU A C 1
ATOM 766 O O . GLU A 1 94 ? -35.566 -23.893 46.855 1.00 94.25 94 GLU A O 1
ATOM 771 N N . ILE A 1 95 ? -35.030 -23.121 44.814 1.00 94.12 95 ILE A N 1
ATOM 772 C CA . ILE A 1 95 ? -35.930 -21.961 44.859 1.00 94.12 95 ILE A CA 1
ATOM 773 C C . ILE A 1 95 ? -37.374 -22.419 45.081 1.00 94.12 95 ILE A C 1
ATOM 775 O O . ILE A 1 95 ? -38.042 -21.912 45.977 1.00 94.12 95 ILE A O 1
ATOM 779 N N . LEU A 1 96 ? -37.851 -23.412 44.325 1.00 94.19 96 LEU A N 1
ATOM 780 C CA . LEU A 1 96 ? -39.214 -23.927 44.485 1.00 94.19 96 LEU A CA 1
ATOM 781 C C . LEU A 1 96 ? -39.444 -24.568 45.860 1.00 94.19 96 LEU A C 1
ATOM 783 O O . LEU A 1 96 ? -40.524 -24.409 46.430 1.00 94.19 96 LEU A O 1
ATOM 787 N N . THR A 1 97 ? -38.454 -25.278 46.410 1.00 94.44 97 THR A N 1
ATOM 788 C CA . THR A 1 97 ? -38.552 -25.828 47.769 1.00 94.44 97 THR A CA 1
ATOM 789 C C . THR A 1 97 ? -38.603 -24.722 48.817 1.00 94.44 97 THR A C 1
ATOM 791 O O . THR A 1 97 ? -39.502 -24.734 49.650 1.00 94.44 97 THR A O 1
ATOM 794 N N . LEU A 1 98 ? -37.736 -23.710 48.716 1.00 93.12 98 LEU A N 1
ATOM 795 C CA . LEU A 1 98 ? -37.708 -22.576 49.640 1.00 93.12 98 LEU A CA 1
ATOM 796 C C . LEU A 1 98 ? -38.993 -21.748 49.568 1.00 93.12 98 LEU A C 1
ATOM 798 O O . LEU A 1 98 ? -39.521 -21.350 50.603 1.00 93.12 98 LEU A O 1
ATOM 802 N N . GLU A 1 99 ? -39.529 -21.507 48.370 1.00 93.06 99 GLU A N 1
ATOM 803 C CA . GLU A 1 99 ? -40.811 -20.821 48.204 1.00 93.06 99 GLU A CA 1
ATOM 804 C C . GLU A 1 99 ? -41.964 -21.597 48.844 1.00 93.06 99 GLU A C 1
ATOM 806 O O . GLU A 1 99 ? -42.831 -20.993 49.480 1.00 93.06 99 GLU A O 1
ATOM 811 N N . ASN A 1 100 ? -41.999 -22.922 48.678 1.00 93.88 100 ASN A N 1
ATOM 812 C CA . ASN A 1 100 ? -43.027 -23.763 49.288 1.00 93.88 100 ASN A CA 1
ATOM 813 C C . ASN A 1 100 ? -42.898 -23.795 50.813 1.00 93.88 100 ASN A C 1
ATOM 815 O O . ASN A 1 100 ? -43.904 -23.618 51.503 1.00 93.88 100 ASN A O 1
ATOM 819 N N . ASP A 1 101 ? -41.682 -23.940 51.337 1.00 93.69 101 ASP A N 1
ATOM 820 C CA . ASP A 1 101 ? -41.412 -23.916 52.775 1.00 93.69 101 ASP A CA 1
ATOM 821 C C . ASP A 1 101 ? -41.776 -22.559 53.380 1.00 93.69 101 ASP A C 1
ATOM 823 O O . ASP A 1 101 ? -42.439 -22.492 54.416 1.00 93.69 101 ASP A O 1
ATOM 827 N N . TRP A 1 102 ? -41.422 -21.462 52.707 1.00 92.25 102 TRP A N 1
ATOM 828 C CA . TRP A 1 102 ? -41.793 -20.113 53.120 1.00 92.25 102 TRP A CA 1
ATOM 829 C C . TRP A 1 102 ? -43.309 -19.920 53.136 1.00 92.25 102 TRP A C 1
ATOM 831 O O . TRP A 1 102 ? -43.857 -19.440 54.128 1.00 92.25 102 TRP A O 1
ATOM 841 N N . LYS A 1 103 ? -44.013 -20.335 52.075 1.00 91.12 103 LYS A N 1
ATOM 842 C CA . LYS A 1 103 ? -45.484 -20.282 52.020 1.00 91.12 103 LYS A CA 1
ATOM 843 C C . LYS A 1 103 ? -46.109 -21.090 53.156 1.00 91.12 103 LYS A C 1
ATOM 845 O O . LYS A 1 103 ? -47.042 -20.603 53.794 1.00 91.12 103 LYS A O 1
ATOM 850 N N . LEU A 1 104 ? -45.579 -22.279 53.449 1.00 93.25 104 LEU A N 1
ATOM 851 C CA . LEU A 1 104 ? -46.041 -23.122 54.552 1.00 93.25 104 LEU A CA 1
ATOM 852 C C . LEU A 1 104 ? -45.815 -22.441 55.910 1.00 93.25 104 LEU A C 1
ATOM 854 O O . LEU A 1 104 ? -46.736 -22.385 56.723 1.00 93.25 104 LEU A O 1
ATOM 858 N N . GLN A 1 105 ? -44.629 -21.871 56.139 1.00 90.06 105 GLN A N 1
ATOM 859 C CA . GLN A 1 105 ? -44.304 -21.141 57.366 1.00 90.06 105 GLN A CA 1
ATOM 860 C C . GLN A 1 105 ? -45.161 -19.882 57.530 1.00 90.06 105 GLN A C 1
ATOM 862 O O . GLN A 1 105 ? -45.652 -19.613 58.625 1.00 90.06 105 GLN A O 1
ATOM 867 N N . CYS A 1 106 ? -45.379 -19.114 56.461 1.00 87.50 106 CYS A N 1
ATOM 868 C CA . CYS A 1 106 ? -46.278 -17.963 56.467 1.00 87.50 106 CYS A CA 1
ATOM 869 C C . CYS A 1 106 ? -47.709 -18.375 56.814 1.00 87.50 106 CYS A C 1
ATOM 871 O O . CYS A 1 106 ? -48.313 -17.750 57.683 1.00 87.50 106 CYS A O 1
ATOM 873 N N . ALA A 1 107 ? -48.221 -19.447 56.203 1.00 87.06 107 ALA A N 1
ATOM 874 C CA . ALA A 1 107 ? -49.551 -19.971 56.495 1.00 87.06 107 ALA A CA 1
ATOM 875 C C . ALA A 1 107 ? -49.665 -20.482 57.942 1.00 87.06 107 ALA A C 1
ATOM 877 O O . ALA A 1 107 ? -50.666 -20.222 58.603 1.00 87.06 107 ALA A O 1
ATOM 878 N N . GLN A 1 108 ? -48.638 -21.158 58.469 1.00 86.56 108 GLN A N 1
ATOM 879 C CA . GLN A 1 108 ? -48.587 -21.579 59.874 1.00 86.56 108 GLN A CA 1
ATOM 880 C C . GLN A 1 108 ? -48.577 -20.378 60.824 1.00 86.56 108 GLN A C 1
ATOM 882 O O . GLN A 1 108 ? -49.370 -20.340 61.758 1.00 86.56 108 GLN A O 1
ATOM 887 N N . ARG A 1 109 ? -47.739 -19.364 60.567 1.00 85.31 109 ARG A N 1
ATOM 888 C CA . ARG A 1 109 ? -47.704 -18.128 61.368 1.00 85.31 109 ARG A CA 1
ATOM 889 C C . ARG A 1 109 ? -49.027 -17.369 61.310 1.00 85.31 109 ARG A C 1
ATOM 891 O O . ARG A 1 109 ? -49.441 -16.822 62.325 1.00 85.31 109 ARG A O 1
ATOM 898 N N . GLN A 1 110 ? -49.677 -17.320 60.146 1.00 84.38 110 GLN A N 1
ATOM 899 C CA . GLN A 1 110 ? -51.012 -16.736 60.008 1.00 84.38 110 GLN A CA 1
ATOM 900 C C . GLN A 1 110 ? -52.045 -17.516 60.814 1.00 84.38 110 GLN A C 1
ATOM 902 O O . GLN A 1 110 ? -52.760 -16.890 61.580 1.00 84.38 110 GLN A O 1
ATOM 907 N N . ARG A 1 111 ? -52.068 -18.852 60.734 1.00 81.19 111 ARG A N 1
ATOM 908 C CA . ARG A 1 111 ? -52.983 -19.685 61.534 1.00 81.19 111 ARG A CA 1
ATOM 909 C C . ARG A 1 111 ? -52.776 -19.506 63.035 1.00 81.19 111 ARG A C 1
ATOM 911 O O . ARG A 1 111 ? -53.749 -19.277 63.735 1.00 81.19 111 ARG A O 1
ATOM 918 N N . VAL A 1 112 ? -51.527 -19.523 63.507 1.00 81.19 112 VAL A N 1
ATOM 919 C CA . VAL A 1 112 ? -51.205 -19.277 64.924 1.00 81.19 112 VAL A CA 1
ATOM 920 C C . VAL A 1 112 ? -51.658 -17.879 65.343 1.00 81.19 112 VAL A C 1
ATOM 922 O O . VAL A 1 112 ? -52.324 -17.742 66.359 1.00 81.19 112 VAL A O 1
ATOM 925 N N . ARG A 1 113 ? -51.399 -16.840 64.535 1.00 76.75 113 ARG A N 1
ATOM 926 C CA . ARG A 1 113 ? -51.911 -15.486 64.816 1.00 76.75 113 ARG A CA 1
ATOM 927 C C . ARG A 1 113 ? -53.431 -15.405 64.789 1.00 76.75 113 ARG A C 1
ATOM 929 O O . ARG A 1 113 ? -53.998 -14.651 65.563 1.00 76.75 113 ARG A O 1
ATOM 936 N N . GLU A 1 114 ? -54.095 -16.104 63.878 1.00 74.12 114 GLU A N 1
ATOM 937 C CA . GLU A 1 114 ? -55.557 -16.153 63.801 1.00 74.12 114 GLU A CA 1
ATOM 938 C C . GLU A 1 114 ? -56.151 -16.877 65.014 1.00 74.12 114 GLU A C 1
ATOM 940 O O . GLU A 1 114 ? -57.207 -16.479 65.494 1.00 74.12 114 GLU A O 1
ATOM 945 N N . GLU A 1 115 ? -55.483 -17.908 65.528 1.00 71.44 115 GLU A N 1
ATOM 946 C CA . GLU A 1 115 ? -55.843 -18.608 66.765 1.00 71.44 115 GLU A CA 1
ATOM 947 C C . GLU A 1 115 ? -55.599 -17.727 68.002 1.00 71.44 115 GLU A C 1
ATOM 949 O O . GLU A 1 115 ? -56.516 -17.543 68.797 1.00 71.44 115 GLU A O 1
ATOM 954 N N . GLU A 1 116 ? -54.442 -17.069 68.106 1.00 65.69 116 GLU A N 1
ATOM 955 C CA . GLU A 1 116 ? -54.125 -16.116 69.184 1.00 65.69 116 GLU A CA 1
ATOM 956 C C . GLU A 1 116 ? -55.030 -14.866 69.155 1.00 65.69 116 GLU A C 1
ATOM 958 O O . GLU A 1 116 ? -55.441 -14.354 70.198 1.00 65.69 116 GLU A O 1
ATOM 963 N N . ASN A 1 117 ? -55.397 -14.371 67.967 1.00 63.72 117 ASN A N 1
ATOM 964 C CA . ASN A 1 117 ? -56.310 -13.233 67.819 1.00 63.72 117 ASN A CA 1
ATOM 965 C C . ASN A 1 117 ? -57.766 -13.596 68.149 1.00 63.72 117 ASN A C 1
ATOM 967 O O . ASN A 1 117 ? -58.519 -12.710 68.553 1.00 63.72 117 ASN A O 1
ATOM 971 N N . LYS A 1 118 ? -58.176 -14.869 68.020 1.00 62.31 118 LYS A N 1
ATOM 972 C CA . LYS A 1 118 ? -59.503 -15.330 68.477 1.00 62.31 118 LYS A CA 1
ATOM 973 C C . LYS A 1 118 ? -59.639 -15.269 70.002 1.00 62.31 118 LYS A C 1
ATOM 975 O O . LYS A 1 118 ? -60.751 -15.093 70.485 1.00 62.31 118 LYS A O 1
ATOM 980 N N . GLU A 1 119 ? -58.538 -15.359 70.749 1.00 57.75 119 GLU A N 1
ATOM 981 C CA . GLU A 1 119 ? -58.532 -15.232 72.216 1.00 57.75 119 GLU A CA 1
ATOM 982 C C . GLU A 1 119 ? -58.486 -13.771 72.699 1.00 57.75 119 GLU A C 1
ATOM 984 O O . GLU A 1 119 ? -58.840 -13.479 73.841 1.00 57.75 119 GLU A O 1
ATOM 989 N N . ARG A 1 120 ? -58.101 -12.825 71.833 1.00 55.78 120 ARG A N 1
ATOM 990 C CA . ARG A 1 120 ? -58.007 -11.388 72.146 1.00 55.78 120 ARG A CA 1
ATOM 991 C C . ARG A 1 120 ? -59.065 -10.573 71.408 1.00 55.78 120 ARG A C 1
ATOM 993 O O . ARG A 1 120 ? -58.771 -9.601 70.717 1.00 55.78 120 ARG A O 1
ATOM 1000 N N . THR A 1 121 ? -60.329 -10.943 71.564 1.00 51.53 121 THR A N 1
ATOM 1001 C CA . THR A 1 121 ? -61.443 -10.144 71.045 1.00 51.53 121 THR A CA 1
ATOM 1002 C C . THR A 1 121 ? -61.771 -9.002 72.002 1.00 51.53 121 THR A C 1
ATOM 1004 O O . THR A 1 121 ? -62.644 -9.159 72.842 1.00 51.53 121 THR A O 1
ATOM 1007 N N . VAL A 1 122 ? -61.040 -7.892 71.895 1.00 60.72 122 VAL A N 1
ATOM 1008 C CA . VAL A 1 122 ? -61.531 -6.499 71.796 1.00 60.72 122 VAL A CA 1
ATOM 1009 C C . VAL A 1 122 ? -60.291 -5.652 71.500 1.00 60.72 122 VAL A C 1
ATOM 1011 O O . VAL A 1 122 ? -59.362 -5.603 72.304 1.00 60.72 122 VAL A O 1
ATOM 1014 N N . ALA A 1 123 ? -60.256 -4.989 70.343 1.00 62.00 123 ALA A N 1
ATOM 1015 C CA . ALA A 1 123 ? -59.203 -4.026 70.042 1.00 62.00 123 ALA A CA 1
ATOM 1016 C C . ALA A 1 123 ? -59.317 -2.846 71.022 1.00 62.00 123 ALA A C 1
ATOM 1018 O O . ALA A 1 123 ? -60.285 -2.086 70.973 1.00 62.00 123 ALA A O 1
ATOM 1019 N N . ILE A 1 124 ? -58.352 -2.723 71.935 1.00 64.31 124 ILE A N 1
ATOM 1020 C CA . ILE A 1 124 ? -58.221 -1.560 72.815 1.00 64.31 124 ILE A CA 1
ATOM 1021 C C . ILE A 1 124 ? -57.962 -0.353 71.912 1.00 64.31 124 ILE A C 1
ATOM 1023 O O . ILE A 1 124 ? -57.030 -0.381 71.113 1.00 64.31 124 ILE A O 1
ATOM 1027 N N . GLN A 1 125 ? -58.801 0.678 72.007 1.00 68.12 125 GLN A N 1
ATOM 1028 C CA . GLN A 1 125 ? -58.603 1.948 71.309 1.00 68.12 125 GLN A CA 1
ATOM 1029 C C . GLN A 1 125 ? -57.699 2.837 72.177 1.00 68.12 125 GLN A C 1
ATOM 1031 O O . GLN A 1 125 ? -58.199 3.398 73.157 1.00 68.12 125 GLN A O 1
ATOM 1036 N N . PRO A 1 126 ? -56.396 2.976 71.863 1.00 68.31 126 PRO A N 1
ATOM 1037 C CA . PRO A 1 126 ? -55.429 3.634 72.749 1.00 68.31 126 PRO A CA 1
ATOM 1038 C C . PRO A 1 126 ? -55.784 5.104 73.000 1.00 68.31 126 PRO A C 1
ATOM 1040 O O . PRO A 1 126 ? -55.684 5.575 74.125 1.00 68.31 126 PRO A O 1
ATOM 1043 N N . GLU A 1 127 ? -56.340 5.762 71.975 1.00 70.56 127 GLU A N 1
ATOM 1044 C CA . GLU A 1 127 ? -56.854 7.144 71.968 1.00 70.56 127 GLU A CA 1
ATOM 1045 C C . GLU A 1 127 ? -57.913 7.417 73.058 1.00 70.56 127 GLU A C 1
ATOM 1047 O O . GLU A 1 127 ? -58.152 8.561 73.438 1.00 70.56 127 GLU A O 1
ATOM 1052 N N . SER A 1 128 ? -58.586 6.369 73.548 1.00 71.81 128 SER A N 1
ATOM 1053 C CA . SER A 1 128 ? -59.647 6.459 74.562 1.00 71.81 128 SER A CA 1
ATOM 1054 C C . SER A 1 128 ? -59.174 6.116 75.981 1.00 71.81 128 SER A C 1
ATOM 1056 O O . SER A 1 128 ? -59.938 6.246 76.941 1.00 71.81 128 SER A O 1
ATOM 1058 N N . CYS A 1 129 ? -57.926 5.663 76.135 1.00 70.62 129 CYS A N 1
ATOM 1059 C CA . CYS A 1 129 ? -57.357 5.256 77.414 1.00 70.62 129 CYS A CA 1
ATOM 1060 C C . CYS A 1 129 ? -56.693 6.441 78.132 1.00 70.62 129 CYS A C 1
ATOM 1062 O O . CYS A 1 129 ? -56.064 7.299 77.522 1.00 70.62 129 CYS A O 1
ATOM 1064 N N . SER A 1 130 ? -56.815 6.495 79.460 1.00 72.88 130 SER A N 1
ATOM 1065 C CA . SER A 1 130 ? -56.166 7.539 80.258 1.00 72.88 130 SER A CA 1
ATOM 1066 C C . SER A 1 130 ? -54.646 7.336 80.321 1.00 72.88 130 SER A C 1
ATOM 1068 O O . SER A 1 130 ? -54.158 6.206 80.287 1.00 72.88 130 SER A O 1
ATOM 1070 N N . LEU A 1 131 ? -53.893 8.429 80.499 1.00 73.25 131 LEU A N 1
ATOM 1071 C CA . LEU A 1 131 ? -52.421 8.427 80.604 1.00 73.25 131 LEU A CA 1
ATOM 1072 C C . LEU A 1 131 ? -51.875 7.449 81.671 1.00 73.25 131 LEU A C 1
ATOM 1074 O O . LEU A 1 131 ? -50.755 6.964 81.553 1.00 73.25 131 LEU A O 1
ATOM 1078 N N . GLY A 1 132 ? -52.665 7.124 82.702 1.00 74.50 132 GLY A N 1
ATOM 1079 C CA . GLY A 1 132 ? -52.292 6.178 83.762 1.00 74.50 132 GLY A CA 1
ATOM 1080 C C . GLY A 1 132 ? -52.450 4.694 83.404 1.00 74.50 132 GLY A C 1
ATOM 1081 O O . GLY A 1 132 ? -51.952 3.846 84.137 1.00 74.50 132 GLY A O 1
ATOM 1082 N N . ALA A 1 133 ? -53.121 4.362 82.295 1.00 74.06 133 ALA A N 1
ATOM 1083 C CA . ALA A 1 133 ? -53.348 2.979 81.868 1.00 74.06 133 ALA A CA 1
ATOM 1084 C C . ALA A 1 133 ? -52.130 2.344 81.164 1.00 74.06 133 ALA A C 1
ATOM 1086 O O . ALA A 1 133 ? -52.151 1.142 80.893 1.00 74.06 133 ALA A O 1
ATOM 1087 N N . ALA A 1 134 ? -51.093 3.142 80.861 1.00 74.00 134 ALA A N 1
ATOM 1088 C CA . ALA A 1 134 ? -49.868 2.730 80.163 1.00 74.00 134 ALA A CA 1
ATOM 1089 C C . ALA A 1 134 ? -50.120 1.967 78.842 1.00 74.00 134 ALA A C 1
ATOM 1091 O O . ALA A 1 134 ? -49.338 1.101 78.459 1.00 74.00 134 ALA A O 1
ATOM 1092 N N . GLN A 1 135 ? -51.233 2.268 78.161 1.00 77.44 135 GLN A N 1
ATOM 1093 C CA . GLN A 1 135 ? -51.613 1.660 76.876 1.00 77.44 135 GLN A CA 1
ATOM 1094 C C . GLN A 1 135 ? -51.153 2.483 75.661 1.00 77.44 135 GLN A C 1
ATOM 1096 O O . GLN A 1 135 ? -51.214 1.988 74.542 1.00 77.44 135 GLN A O 1
ATOM 1101 N N . GLN A 1 136 ? -50.715 3.730 75.868 1.00 75.75 136 GLN A N 1
ATOM 1102 C CA . GLN A 1 136 ? -50.186 4.621 74.835 1.00 75.75 136 GLN A CA 1
ATOM 1103 C C . GLN A 1 136 ? -48.864 5.214 75.328 1.00 75.75 136 GLN A C 1
ATOM 1105 O O . GLN A 1 136 ? -48.797 5.743 76.440 1.00 75.75 136 GLN A O 1
ATOM 1110 N N . PHE A 1 137 ? -47.819 5.119 74.507 1.00 80.19 137 PHE A N 1
ATOM 1111 C CA . PHE A 1 137 ? -46.504 5.691 74.782 1.00 80.19 137 PHE A CA 1
ATOM 1112 C C . PHE A 1 137 ? -46.152 6.707 73.695 1.00 80.19 137 PHE A C 1
ATOM 1114 O O . PHE A 1 137 ? -46.174 6.373 72.516 1.00 80.19 137 PHE A O 1
ATOM 1121 N N . ASP A 1 138 ? -45.747 7.922 74.069 1.00 80.00 138 ASP A N 1
ATOM 1122 C CA . ASP A 1 138 ? -45.405 8.979 73.096 1.00 80.00 138 ASP A CA 1
ATOM 1123 C C . ASP A 1 138 ? -44.195 8.634 72.204 1.00 80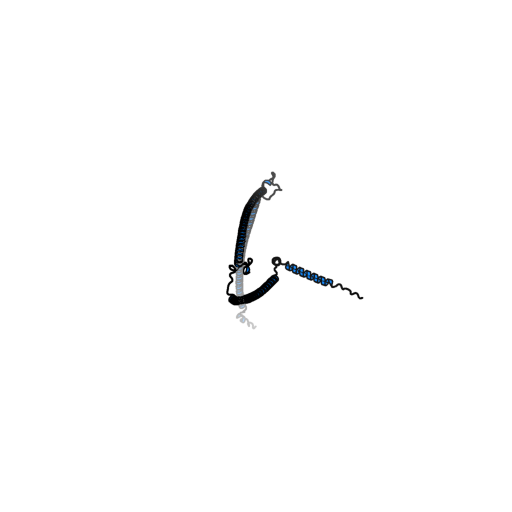.00 138 ASP A C 1
ATOM 1125 O O . ASP A 1 138 ? -44.015 9.205 71.131 1.00 80.00 138 ASP A O 1
ATOM 1129 N N . GLY A 1 139 ? -43.348 7.692 72.635 1.00 85.12 139 GLY A N 1
ATOM 1130 C CA . GLY A 1 139 ? -42.238 7.165 71.833 1.00 85.12 139 GLY A CA 1
ATOM 1131 C C . GLY A 1 139 ? -42.642 6.066 70.842 1.00 85.12 139 GLY A C 1
ATOM 1132 O O . GLY A 1 139 ? -41.808 5.629 70.046 1.00 85.12 139 GLY A O 1
ATOM 1133 N N . GLU A 1 140 ? -43.887 5.590 70.897 1.00 83.00 140 GLU A N 1
ATOM 1134 C CA . GLU A 1 140 ? -44.406 4.571 69.993 1.00 83.00 140 GLU A CA 1
ATOM 1135 C C . GLU A 1 140 ? -44.830 5.215 68.668 1.00 83.00 140 GLU A C 1
ATOM 1137 O O . GLU A 1 140 ? -45.843 5.900 68.555 1.00 83.00 140 GLU A O 1
ATOM 1142 N N . ASP A 1 141 ? -44.018 5.001 67.635 1.00 86.06 141 ASP A N 1
ATOM 1143 C CA . ASP A 1 141 ? -44.291 5.500 66.291 1.00 86.06 141 ASP A CA 1
ATOM 1144 C C . ASP A 1 141 ? -45.323 4.617 65.576 1.00 86.06 141 ASP A C 1
ATOM 1146 O O . ASP A 1 141 ? -44.975 3.702 64.822 1.00 86.06 141 ASP A O 1
ATOM 1150 N N . THR A 1 142 ? -46.605 4.909 65.791 1.00 83.31 142 THR A N 1
ATOM 1151 C CA . THR A 1 142 ? -47.726 4.227 65.120 1.00 83.31 142 THR A CA 1
ATOM 1152 C C . THR A 1 142 ? -47.672 4.373 63.596 1.00 83.31 142 THR A C 1
ATOM 1154 O O . THR A 1 142 ? -48.107 3.481 62.867 1.00 83.31 142 THR A O 1
ATOM 1157 N N . MET A 1 143 ? -47.043 5.445 63.104 1.00 89.31 143 MET A N 1
ATOM 1158 C CA . MET A 1 143 ? -46.884 5.750 61.680 1.00 89.31 143 MET A CA 1
ATOM 1159 C C . MET A 1 143 ? -45.539 5.292 61.107 1.00 89.31 143 MET A C 1
ATOM 1161 O O . MET A 1 143 ? -45.186 5.654 59.982 1.00 89.31 143 MET A O 1
ATOM 1165 N N . LYS A 1 144 ? -44.784 4.446 61.822 1.00 91.25 144 LYS A N 1
ATOM 1166 C CA . LYS A 1 144 ? -43.474 3.946 61.372 1.00 91.25 144 LYS A CA 1
ATOM 1167 C C . LYS A 1 144 ? -43.520 3.348 59.969 1.00 91.25 144 LYS A C 1
ATOM 1169 O O . LYS A 1 144 ? -42.616 3.582 59.169 1.00 91.25 144 LYS A O 1
ATOM 1174 N N . ALA A 1 145 ? -44.564 2.578 59.663 1.00 90.56 145 ALA A N 1
ATOM 1175 C CA . ALA A 1 145 ? -44.728 1.951 58.354 1.00 90.56 145 ALA A CA 1
ATOM 1176 C C . ALA A 1 145 ? -44.907 2.991 57.233 1.00 90.56 145 ALA A C 1
ATOM 1178 O O . ALA A 1 145 ? -44.279 2.874 56.181 1.00 90.56 145 ALA A O 1
ATOM 1179 N N . GLU A 1 146 ? -45.709 4.032 57.467 1.00 93.19 146 GLU A N 1
ATOM 1180 C CA . GLU A 1 146 ? -45.912 5.123 56.508 1.00 93.19 146 GLU A CA 1
ATOM 1181 C C . GLU A 1 146 ? -44.652 5.977 56.350 1.00 93.19 146 GLU A C 1
ATOM 1183 O O . GLU A 1 146 ? -44.248 6.274 55.226 1.00 93.19 146 GLU A O 1
ATOM 1188 N N . ARG A 1 147 ? -43.968 6.293 57.457 1.00 93.75 147 ARG A N 1
ATOM 1189 C CA . ARG A 1 147 ? -42.687 7.012 57.457 1.00 93.75 147 ARG A CA 1
ATOM 1190 C C . ARG A 1 147 ? -41.629 6.268 56.645 1.00 93.75 147 ARG A C 1
ATOM 1192 O O . ARG A 1 147 ? -40.993 6.869 55.784 1.00 93.75 147 ARG A O 1
ATOM 1199 N N . LEU A 1 148 ? -41.466 4.962 56.877 1.00 95.50 148 LEU A N 1
ATOM 1200 C CA . LEU A 1 148 ? -40.537 4.119 56.118 1.00 95.50 148 LEU A CA 1
ATOM 1201 C C . LEU A 1 148 ? -40.919 4.055 54.637 1.00 95.50 148 LEU A C 1
ATOM 1203 O O . LEU A 1 148 ? -40.044 4.142 53.779 1.00 95.50 148 LEU A O 1
ATOM 1207 N N . ARG A 1 149 ? -42.216 3.958 54.320 1.00 96.38 149 ARG A N 1
ATOM 1208 C CA . ARG A 1 149 ? -42.703 3.990 52.935 1.00 96.38 149 ARG A CA 1
ATOM 1209 C C . ARG A 1 149 ? -42.367 5.314 52.247 1.00 96.38 149 ARG A C 1
ATOM 1211 O O . ARG A 1 149 ? -41.906 5.298 51.109 1.00 96.38 149 ARG A O 1
ATOM 1218 N N . LEU A 1 150 ? -42.568 6.445 52.923 1.00 96.69 150 LEU A N 1
ATOM 1219 C CA . LEU A 1 150 ? -42.223 7.768 52.401 1.00 96.69 150 LEU A CA 1
ATOM 1220 C C . LEU A 1 150 ? -40.710 7.931 52.219 1.00 96.69 150 LEU A C 1
ATOM 1222 O O . LEU A 1 150 ? -40.283 8.401 51.169 1.00 96.69 150 LEU A O 1
ATOM 1226 N N . GLN A 1 151 ? -39.896 7.488 53.181 1.00 96.88 151 GLN A N 1
ATOM 1227 C CA . GLN A 1 151 ? -38.431 7.505 53.071 1.00 96.88 151 GLN A CA 1
ATOM 1228 C C . GLN A 1 151 ? -37.926 6.621 51.926 1.00 96.88 151 GLN A C 1
ATOM 1230 O O . GLN A 1 151 ? -37.009 7.011 51.203 1.00 96.88 151 GLN A O 1
ATOM 1235 N N . ALA A 1 152 ? -38.534 5.451 51.719 1.00 95.75 152 ALA A N 1
ATOM 1236 C CA . ALA A 1 152 ? -38.213 4.574 50.597 1.00 95.75 152 ALA A CA 1
ATOM 1237 C C . ALA A 1 152 ? -38.575 5.227 49.256 1.00 95.75 152 ALA A C 1
ATOM 1239 O O . ALA A 1 152 ? -37.771 5.194 48.329 1.00 95.75 152 ALA A O 1
ATOM 1240 N N . LEU A 1 153 ? -39.740 5.878 49.168 1.00 97.19 153 LEU A N 1
ATOM 1241 C CA . LEU A 1 153 ? -40.177 6.589 47.966 1.00 97.19 153 LEU A CA 1
ATOM 1242 C C . LEU A 1 153 ? -39.292 7.807 47.660 1.00 97.19 153 LEU A C 1
ATOM 1244 O O . LEU A 1 153 ? -38.912 8.018 46.513 1.00 97.19 153 LEU A O 1
ATOM 1248 N N . GLN A 1 154 ? -38.898 8.571 48.681 1.00 97.88 154 GLN A N 1
ATOM 1249 C CA . GLN A 1 154 ? -37.926 9.661 48.539 1.00 97.88 154 GLN A CA 1
ATOM 1250 C C . GLN A 1 154 ? -36.577 9.140 48.042 1.00 97.88 154 GLN A C 1
ATOM 1252 O O . GLN A 1 154 ? -36.021 9.679 47.089 1.00 97.88 154 GLN A O 1
ATOM 1257 N N . SER A 1 155 ? -36.089 8.051 48.637 1.00 96.69 155 SER A N 1
ATOM 1258 C CA . SER A 1 155 ? -34.821 7.429 48.245 1.00 96.69 155 SER A CA 1
ATOM 1259 C C . SER A 1 155 ? -34.869 6.914 46.804 1.00 96.69 155 SER A C 1
ATOM 1261 O O . SER A 1 155 ? -33.930 7.122 46.042 1.00 96.69 155 SER A O 1
ATOM 1263 N N . GLN A 1 156 ? -35.979 6.287 46.404 1.00 97.50 156 GLN A N 1
ATOM 1264 C CA . GLN A 1 156 ? -36.205 5.838 45.032 1.00 97.50 156 GLN A CA 1
ATOM 1265 C C . GLN A 1 156 ? -36.182 7.012 44.047 1.00 97.50 156 GLN A C 1
ATOM 1267 O O . GLN A 1 156 ? -35.524 6.919 43.011 1.00 97.50 156 GLN A O 1
ATOM 1272 N N . ASN A 1 157 ? -36.862 8.113 44.375 1.00 97.81 157 ASN A N 1
ATOM 1273 C CA . ASN A 1 157 ? -36.888 9.305 43.531 1.00 97.81 157 ASN A CA 1
ATOM 1274 C C . ASN A 1 157 ? -35.489 9.912 43.380 1.00 97.81 157 ASN A C 1
ATOM 1276 O O . ASN A 1 157 ? -35.065 10.161 42.257 1.00 97.81 157 ASN A O 1
ATOM 1280 N N . TRP A 1 158 ? -34.731 10.056 44.472 1.00 97.94 158 TRP A N 1
ATOM 1281 C CA . TRP A 1 158 ? -33.357 10.565 44.414 1.00 97.94 158 TRP A CA 1
ATOM 1282 C C . TRP A 1 158 ? -32.430 9.680 43.589 1.00 97.94 158 TRP A C 1
ATOM 1284 O O . TRP A 1 158 ? -31.658 10.187 42.780 1.00 97.94 158 TRP A O 1
ATOM 1294 N N . ILE A 1 159 ? -32.513 8.357 43.753 1.00 97.44 159 ILE A N 1
ATOM 1295 C CA . ILE A 1 159 ? -31.721 7.423 42.944 1.00 97.44 159 ILE A CA 1
ATOM 1296 C C . ILE A 1 159 ? -32.113 7.546 41.468 1.00 97.44 159 ILE A C 1
ATOM 1298 O O . ILE A 1 159 ? -31.241 7.565 40.602 1.00 97.44 159 ILE A O 1
ATOM 1302 N N . SER A 1 160 ? -33.409 7.666 41.170 1.00 97.44 160 SER A N 1
ATOM 1303 C CA . SER A 1 160 ? -33.895 7.843 39.801 1.00 97.44 160 SER A CA 1
ATOM 1304 C C . SER A 1 160 ? -33.399 9.148 39.172 1.00 97.44 160 SER A C 1
ATOM 1306 O O . SER A 1 160 ? -33.009 9.141 38.006 1.00 97.44 160 SER A O 1
ATOM 1308 N N . GLU A 1 161 ? -33.408 10.254 39.916 1.00 97.56 161 GLU A N 1
ATOM 1309 C CA . GLU A 1 161 ? -32.883 11.546 39.459 1.00 97.56 161 GLU A CA 1
ATOM 1310 C C . GLU A 1 161 ? -31.371 11.471 39.221 1.00 97.56 161 GLU A C 1
ATOM 1312 O O . GLU A 1 161 ? -30.909 11.811 38.136 1.00 97.56 161 GLU A O 1
ATOM 1317 N N . GLN A 1 162 ? -30.606 10.908 40.160 1.00 97.81 162 GLN A N 1
ATOM 1318 C CA . GLN A 1 162 ? -29.157 10.741 40.006 1.00 97.81 162 GLN A CA 1
ATOM 1319 C C . GLN A 1 162 ? -28.779 9.849 38.820 1.00 97.81 162 GLN A C 1
ATOM 1321 O O . GLN A 1 162 ? -27.811 10.132 38.114 1.00 97.81 162 GLN A O 1
ATOM 1326 N N . LEU A 1 163 ? -29.524 8.764 38.587 1.00 97.44 163 LEU A N 1
ATOM 1327 C CA . LEU A 1 163 ? -29.308 7.903 37.424 1.00 97.44 163 LEU A CA 1
ATOM 1328 C C . LEU A 1 163 ? -29.595 8.650 36.123 1.00 97.44 163 LEU A C 1
ATOM 1330 O O . LEU A 1 163 ? -28.814 8.536 35.179 1.00 97.44 163 LEU A O 1
ATOM 1334 N N . ARG A 1 164 ? -30.674 9.438 36.087 1.00 97.94 164 ARG A N 1
ATOM 1335 C CA . ARG A 1 164 ? -31.029 10.256 34.926 1.00 97.94 164 ARG A CA 1
ATOM 1336 C C . ARG A 1 164 ? -29.962 11.308 34.632 1.00 97.94 164 ARG A C 1
ATOM 1338 O O . ARG A 1 164 ? -29.563 11.444 33.479 1.00 97.94 164 ARG A O 1
ATOM 1345 N N . ASP A 1 165 ? -29.463 11.992 35.655 1.00 97.88 165 ASP A N 1
ATOM 1346 C CA . ASP A 1 165 ? -28.402 12.991 35.510 1.00 97.88 165 ASP A CA 1
ATOM 1347 C C . ASP A 1 165 ? -27.094 12.353 35.044 1.00 97.88 165 ASP A C 1
ATOM 1349 O O . ASP A 1 165 ? -26.441 12.854 34.129 1.00 97.88 165 ASP A O 1
ATOM 1353 N N . LYS A 1 166 ? -26.730 11.199 35.615 1.00 97.75 166 LYS A N 1
ATOM 1354 C CA . LYS A 1 166 ? -25.546 10.446 35.191 1.00 97.75 166 LYS A CA 1
ATOM 1355 C C . LYS A 1 166 ? -25.657 10.000 33.734 1.00 97.75 166 LYS A C 1
ATOM 1357 O O . LYS A 1 166 ? -24.674 10.079 33.002 1.00 97.75 166 LYS A O 1
ATOM 1362 N N . GLN A 1 167 ? -26.832 9.545 33.310 1.00 97.44 167 GLN A N 1
ATOM 1363 C CA . GLN A 1 167 ? -27.067 9.153 31.924 1.00 97.44 167 GLN A CA 1
ATOM 1364 C C . GLN A 1 167 ? -26.985 10.362 30.984 1.00 97.44 167 GLN A C 1
ATOM 1366 O O . GLN A 1 167 ? -26.279 10.297 29.986 1.00 97.44 167 GLN A O 1
ATOM 1371 N N . ALA A 1 168 ? -27.588 11.496 31.350 1.00 97.81 168 ALA A N 1
ATOM 1372 C CA . ALA A 1 168 ? -27.478 12.731 30.577 1.00 97.81 168 ALA A CA 1
ATOM 1373 C C . ALA A 1 168 ? -26.019 13.212 30.443 1.00 97.81 168 ALA A C 1
ATOM 1375 O O . ALA A 1 168 ? -25.608 13.648 29.370 1.00 97.81 168 ALA A O 1
ATOM 1376 N N . GLN A 1 169 ? -25.212 13.088 31.503 1.00 97.88 169 GLN A N 1
ATOM 1377 C CA . GLN A 1 169 ? -23.775 13.380 31.450 1.00 97.88 169 GLN A CA 1
ATOM 1378 C C . GLN A 1 169 ? -23.021 12.422 30.521 1.00 97.88 169 GLN A C 1
ATOM 1380 O O . GLN A 1 169 ? -22.148 12.857 29.774 1.00 97.88 169 GLN A O 1
ATOM 1385 N N . GLN A 1 170 ? -23.347 11.128 30.548 1.00 97.56 170 GLN A N 1
ATOM 1386 C CA . GLN A 1 170 ? -22.746 10.145 29.642 1.00 97.56 170 GLN A CA 1
ATOM 1387 C C . GLN A 1 170 ? -23.100 10.427 28.181 1.00 97.56 170 GLN A C 1
ATOM 1389 O O . GLN A 1 170 ? -22.212 10.381 27.333 1.00 97.56 170 GLN A O 1
ATOM 1394 N N . ASP A 1 171 ? -24.357 10.767 27.899 1.00 97.25 171 ASP A N 1
ATOM 1395 C CA . ASP A 1 171 ? -24.821 11.115 26.555 1.00 97.25 171 ASP A CA 1
ATOM 1396 C C . ASP A 1 171 ? -24.133 12.384 26.033 1.00 97.25 171 ASP A C 1
ATOM 1398 O O . ASP A 1 171 ? -23.766 12.460 24.860 1.00 97.25 171 ASP A O 1
ATOM 1402 N N . GLU A 1 172 ? -23.910 13.371 26.904 1.00 98.00 172 GLU A N 1
ATOM 1403 C CA . GLU A 1 172 ? -23.187 14.596 26.562 1.00 98.00 172 GLU A CA 1
ATOM 1404 C C . GLU A 1 172 ? -21.709 14.321 26.257 1.00 98.00 172 GLU A C 1
ATOM 1406 O O . GLU A 1 172 ? -21.205 14.742 25.217 1.00 98.00 172 GLU A O 1
ATOM 1411 N N . VAL A 1 173 ? -21.024 13.545 27.103 1.00 97.62 173 VAL A N 1
ATOM 1412 C CA . VAL A 1 173 ? -19.635 13.123 26.850 1.00 97.62 173 VAL A CA 1
ATOM 1413 C C . VAL A 1 173 ? -19.540 12.316 25.556 1.00 97.62 173 VAL A C 1
ATOM 1415 O O . VAL A 1 173 ? -18.620 12.510 24.762 1.00 97.62 173 VAL A O 1
ATOM 1418 N N . TRP A 1 174 ? -20.497 11.422 25.310 1.00 97.62 174 TRP A N 1
ATOM 1419 C CA . TRP A 1 174 ? -20.550 10.651 24.075 1.00 97.62 174 TRP A CA 1
ATOM 1420 C C . TRP A 1 174 ? -20.735 11.555 22.852 1.00 97.62 174 TRP A C 1
ATOM 1422 O O . TRP A 1 174 ? -20.026 11.378 21.859 1.00 97.62 174 TRP A O 1
ATOM 1432 N N . ARG A 1 175 ? -21.617 12.560 22.931 1.00 98.12 175 ARG A N 1
ATOM 1433 C CA . ARG A 1 175 ? -21.818 13.541 21.856 1.00 98.12 175 ARG A CA 1
ATOM 1434 C C . ARG A 1 175 ? -20.540 14.328 21.575 1.00 98.12 175 ARG A C 1
ATOM 1436 O O . ARG A 1 175 ? -20.127 14.391 20.422 1.00 98.12 175 ARG A O 1
ATOM 1443 N N . GLN A 1 176 ? -19.872 14.833 22.612 1.00 97.75 176 GLN A N 1
ATOM 1444 C CA . GLN A 1 176 ? -18.601 15.555 22.483 1.00 97.75 176 GLN A CA 1
ATOM 1445 C C . GLN A 1 176 ? -17.506 14.682 21.859 1.00 97.75 176 GLN A C 1
ATOM 1447 O O . GLN A 1 176 ? -16.776 15.133 20.977 1.00 97.75 176 GLN A O 1
ATOM 1452 N N . ASN A 1 177 ? -17.422 13.408 22.250 1.00 97.19 177 ASN A N 1
ATOM 1453 C CA . ASN A 1 177 ? -16.484 12.462 21.646 1.00 97.19 177 ASN A CA 1
ATOM 1454 C C . ASN A 1 177 ? -16.790 12.214 20.164 1.00 97.19 177 ASN A C 1
ATOM 1456 O O . ASN A 1 177 ? -15.865 12.135 19.358 1.00 97.19 177 ASN A O 1
ATOM 1460 N N . CYS A 1 178 ? -18.068 12.114 19.788 1.00 97.62 178 CYS A N 1
ATOM 1461 C CA . CYS A 1 178 ? -18.468 11.967 18.388 1.00 97.62 178 CYS A CA 1
ATOM 1462 C C . CYS A 1 178 ? -18.142 13.221 17.569 1.00 97.62 178 CYS A C 1
ATOM 1464 O O . CYS A 1 178 ? -17.623 13.112 16.461 1.00 97.62 178 CYS A O 1
ATOM 1466 N N . GLU A 1 179 ? -18.403 14.411 18.110 1.00 97.94 179 GLU A N 1
ATOM 1467 C CA . GLU A 1 179 ? -18.046 15.684 17.475 1.00 97.94 179 GLU A CA 1
ATOM 1468 C C . GLU A 1 179 ? -16.532 15.807 17.278 1.00 97.94 179 GLU A C 1
ATOM 1470 O O . GLU A 1 179 ? -16.073 16.157 16.190 1.00 97.94 179 GLU A O 1
ATOM 1475 N N . TYR A 1 180 ? -15.748 15.440 18.292 1.00 97.62 180 TYR A N 1
ATOM 1476 C CA . TYR A 1 180 ? -14.292 15.426 18.204 1.00 97.62 180 TYR A CA 1
ATOM 1477 C C . TYR A 1 180 ? -13.772 14.399 17.188 1.00 97.62 180 TYR A C 1
ATOM 1479 O O . TYR A 1 180 ? -12.877 14.709 16.403 1.00 97.62 180 TYR A O 1
ATOM 1487 N N . ALA A 1 181 ? -14.356 13.198 17.146 1.00 97.50 181 ALA A N 1
ATOM 1488 C CA . ALA A 1 181 ? -14.010 12.189 16.149 1.00 97.50 181 ALA A CA 1
ATOM 1489 C C . ALA A 1 181 ? -14.297 12.686 14.722 1.00 97.50 181 ALA A C 1
ATOM 1491 O O . ALA A 1 181 ? -13.443 12.564 13.846 1.00 97.50 181 ALA A O 1
ATOM 1492 N N . ASN A 1 182 ? -15.452 13.320 14.501 1.00 97.81 182 ASN A N 1
ATOM 1493 C CA . ASN A 1 182 ? -15.791 13.928 13.212 1.00 97.81 182 ASN A CA 1
ATOM 1494 C C . ASN A 1 182 ? -14.806 15.042 12.829 1.00 97.81 182 ASN A C 1
ATOM 1496 O O . ASN A 1 182 ? -14.403 15.138 11.672 1.00 97.81 182 ASN A O 1
ATOM 1500 N N . TYR A 1 183 ? -14.381 15.858 13.797 1.00 97.94 183 TYR A N 1
ATOM 1501 C CA . TYR A 1 183 ? -13.368 16.890 13.582 1.00 97.94 183 TYR A CA 1
ATOM 1502 C C . TYR A 1 183 ? -12.010 16.303 13.162 1.00 97.94 183 TYR A C 1
ATOM 1504 O O . TYR A 1 183 ? -11.380 16.825 12.244 1.00 97.94 183 TYR A O 1
ATOM 1512 N N . ILE A 1 184 ? -11.572 15.196 13.774 1.00 97.94 184 ILE A N 1
ATOM 1513 C CA . ILE A 1 184 ? -10.342 14.495 13.365 1.00 97.94 184 ILE A CA 1
ATOM 1514 C C . ILE A 1 184 ? -10.460 13.981 11.929 1.00 97.94 184 ILE A C 1
ATOM 1516 O O . ILE A 1 184 ? -9.560 14.223 11.127 1.00 97.94 184 ILE A O 1
ATOM 1520 N N . VAL A 1 185 ? -11.570 13.320 11.590 1.00 98.19 185 VAL A N 1
ATOM 1521 C CA . VAL A 1 185 ? -11.806 12.802 10.232 1.00 98.19 185 VAL A CA 1
ATOM 1522 C C . VAL A 1 185 ? -11.745 13.929 9.198 1.00 98.19 185 VAL A C 1
ATOM 1524 O O . VAL A 1 185 ? -11.168 13.763 8.124 1.00 98.19 185 VAL A O 1
ATOM 1527 N N . GLU A 1 186 ? -12.286 15.101 9.525 1.00 98.12 186 GLU A N 1
ATOM 1528 C CA . GLU A 1 186 ? -12.229 16.266 8.644 1.00 98.12 186 GLU A CA 1
ATOM 1529 C C . GLU A 1 186 ? -10.798 16.808 8.478 1.00 98.12 186 GLU A C 1
ATOM 1531 O O . GLU A 1 186 ? -10.396 17.154 7.365 1.00 98.12 186 GLU A O 1
ATOM 1536 N N . ILE A 1 187 ? -9.988 16.821 9.544 1.00 97.88 187 ILE A N 1
ATOM 1537 C CA . ILE A 1 187 ? -8.558 17.157 9.444 1.00 97.88 187 ILE A CA 1
ATOM 1538 C C . ILE A 1 187 ? -7.832 16.167 8.529 1.00 97.88 187 ILE A C 1
ATOM 1540 O O . ILE A 1 187 ? -7.068 16.590 7.661 1.00 97.88 187 ILE A O 1
ATOM 1544 N N . GLU A 1 188 ? -8.052 14.865 8.706 1.00 97.88 188 GLU A N 1
ATOM 1545 C CA . GLU A 1 188 ? -7.414 13.828 7.888 1.00 97.88 188 GLU A CA 1
ATOM 1546 C C . GLU A 1 188 ? -7.799 13.965 6.411 1.00 97.88 188 GLU A C 1
ATOM 1548 O O . GLU A 1 188 ? -6.938 13.866 5.531 1.00 97.88 188 GLU A O 1
ATOM 1553 N N . ARG A 1 189 ? -9.070 14.279 6.131 1.00 98.19 189 ARG A N 1
ATOM 1554 C CA . ARG A 1 189 ? -9.549 14.580 4.777 1.00 98.19 189 ARG A CA 1
ATOM 1555 C C . ARG A 1 189 ? -8.782 15.753 4.169 1.00 98.19 189 ARG A C 1
ATOM 1557 O O . ARG A 1 189 ? -8.244 15.618 3.071 1.00 98.19 189 ARG A O 1
ATOM 1564 N N . LEU A 1 190 ? -8.677 16.870 4.889 1.00 98.19 190 LEU A N 1
ATOM 1565 C CA . LEU A 1 190 ? -7.949 18.057 4.427 1.00 98.19 190 LEU A CA 1
ATOM 1566 C C . LEU A 1 190 ? -6.455 17.776 4.210 1.00 98.19 190 LEU A C 1
ATOM 1568 O O . LEU A 1 190 ? -5.875 18.232 3.225 1.00 98.19 190 LEU A O 1
ATOM 1572 N N . GLN A 1 191 ? -5.827 16.994 5.091 1.00 97.38 191 GLN A N 1
ATOM 1573 C CA . GLN A 1 191 ? -4.431 16.582 4.928 1.00 97.38 191 GLN A CA 1
ATOM 1574 C C . GLN A 1 191 ? -4.239 15.711 3.684 1.00 97.38 191 GLN A C 1
ATOM 1576 O O . GLN A 1 191 ? -3.288 15.929 2.933 1.00 97.38 191 GLN A O 1
ATOM 1581 N N . SER A 1 192 ? -5.144 14.760 3.437 1.00 98.00 192 SER A N 1
ATOM 1582 C CA . SER A 1 192 ? -5.105 13.921 2.237 1.00 98.00 192 SER A CA 1
ATOM 1583 C C . SER A 1 192 ? -5.278 14.750 0.964 1.00 98.00 192 SER A C 1
ATOM 1585 O O . SER A 1 192 ? -4.537 14.563 -0.000 1.00 98.00 192 SER A O 1
ATOM 1587 N N . GLU A 1 193 ? -6.203 15.712 0.961 1.00 98.06 193 GLU A N 1
ATOM 1588 C CA . GLU A 1 193 ? -6.410 16.623 -0.169 1.00 98.06 193 GLU A CA 1
ATOM 1589 C C . GLU A 1 193 ? -5.172 17.479 -0.450 1.00 98.06 193 GLU A C 1
ATOM 1591 O O . GLU A 1 193 ? -4.766 17.609 -1.608 1.00 98.06 193 GLU A O 1
ATOM 1596 N N . MET A 1 194 ? -4.531 18.004 0.596 1.00 98.12 194 MET A N 1
ATOM 1597 C CA . MET A 1 194 ? -3.291 18.771 0.474 1.00 98.12 194 MET A CA 1
ATOM 1598 C C . MET A 1 194 ? -2.148 17.912 -0.082 1.00 98.12 194 MET A C 1
ATOM 1600 O O . MET A 1 194 ? -1.474 18.330 -1.019 1.00 98.12 194 MET A O 1
ATOM 1604 N N . GLN A 1 195 ? -1.970 16.686 0.421 1.00 97.50 195 GLN A N 1
ATOM 1605 C CA . GLN A 1 195 ? -0.962 15.750 -0.094 1.00 97.50 195 GLN A CA 1
ATOM 1606 C C . GLN A 1 195 ? -1.194 15.415 -1.570 1.00 97.50 195 GLN A C 1
ATOM 1608 O O . GLN A 1 195 ? -0.263 15.453 -2.372 1.00 97.50 195 GLN A O 1
ATOM 1613 N N . GLN A 1 196 ? -2.442 15.149 -1.961 1.00 98.06 196 GLN A N 1
ATOM 1614 C CA . GLN A 1 196 ? -2.780 14.899 -3.362 1.00 98.06 196 GLN A CA 1
ATOM 1615 C C . GLN A 1 196 ? -2.520 16.121 -4.251 1.00 98.06 196 GLN A C 1
ATOM 1617 O O . GLN A 1 196 ? -2.143 15.962 -5.413 1.00 98.06 196 GLN A O 1
ATOM 1622 N N . ALA A 1 197 ? -2.754 17.333 -3.745 1.00 97.88 197 ALA A N 1
ATOM 1623 C CA . ALA A 1 197 ? -2.450 18.562 -4.471 1.00 97.88 197 ALA A CA 1
ATOM 1624 C C . ALA A 1 197 ? -0.933 18.740 -4.652 1.00 97.88 197 ALA A C 1
ATOM 1626 O O . ALA A 1 197 ? -0.484 19.004 -5.769 1.00 97.88 197 ALA A O 1
ATOM 1627 N N . ASP A 1 198 ? -0.151 18.502 -3.598 1.00 97.75 198 ASP A N 1
ATOM 1628 C CA . ASP A 1 198 ? 1.312 18.548 -3.633 1.00 97.75 198 ASP A CA 1
ATOM 1629 C C . ASP A 1 198 ? 1.890 17.522 -4.614 1.00 97.75 198 ASP A C 1
ATOM 1631 O O . ASP A 1 198 ? 2.769 17.849 -5.413 1.00 97.75 198 ASP A O 1
ATOM 1635 N N . ASP A 1 199 ? 1.378 16.291 -4.610 1.00 97.19 199 ASP A N 1
ATOM 1636 C CA . ASP A 1 199 ? 1.818 15.241 -5.531 1.00 97.19 199 ASP A CA 1
ATOM 1637 C C . ASP A 1 199 ? 1.499 15.590 -6.989 1.00 97.19 199 ASP A C 1
ATOM 1639 O O . ASP A 1 199 ? 2.329 15.378 -7.880 1.00 97.19 199 ASP A O 1
ATOM 1643 N N . LYS A 1 200 ? 0.326 16.184 -7.248 1.00 97.56 200 LYS A N 1
ATOM 1644 C CA . LYS A 1 200 ? -0.037 16.683 -8.583 1.00 97.56 200 LYS A CA 1
ATOM 1645 C C . LYS A 1 200 ? 0.897 17.799 -9.036 1.00 97.56 200 LYS A C 1
ATOM 1647 O O . LYS A 1 200 ? 1.336 17.778 -10.186 1.00 97.56 200 LYS A O 1
ATOM 1652 N N . GLU A 1 201 ? 1.234 18.742 -8.160 1.00 97.69 201 GLU A N 1
ATOM 1653 C CA . GLU A 1 201 ? 2.137 19.840 -8.510 1.00 97.69 201 GLU A CA 1
ATOM 1654 C C . GLU A 1 201 ? 3.573 19.340 -8.717 1.00 97.69 201 GLU A C 1
ATOM 1656 O O . GLU A 1 201 ? 4.220 19.709 -9.697 1.00 97.69 201 GLU A O 1
ATOM 1661 N N . ARG A 1 202 ? 4.052 18.404 -7.887 1.00 97.94 202 ARG A N 1
ATOM 1662 C CA . ARG A 1 202 ? 5.341 17.720 -8.095 1.00 97.94 202 ARG A CA 1
ATOM 1663 C C . ARG A 1 202 ? 5.386 16.997 -9.436 1.00 97.94 202 ARG A C 1
ATOM 1665 O O . ARG A 1 202 ? 6.373 17.125 -10.161 1.00 97.94 202 ARG A O 1
ATOM 1672 N N . ALA A 1 203 ? 4.325 16.273 -9.791 1.00 97.56 203 ALA A N 1
ATOM 1673 C CA . ALA A 1 203 ? 4.220 15.610 -11.086 1.00 97.56 203 ALA A CA 1
ATOM 1674 C C . ALA A 1 203 ? 4.212 16.622 -12.244 1.00 97.56 203 ALA A C 1
ATOM 1676 O O . ALA A 1 203 ? 4.883 16.405 -13.256 1.00 97.56 203 ALA A O 1
ATOM 1677 N N . ARG A 1 204 ? 3.512 17.754 -12.090 1.00 98.19 204 ARG A N 1
ATOM 1678 C CA . ARG A 1 204 ? 3.494 18.836 -13.083 1.00 98.19 204 ARG A CA 1
ATOM 1679 C C . ARG A 1 204 ? 4.887 19.428 -13.294 1.00 98.19 204 ARG A C 1
ATOM 1681 O O . ARG A 1 204 ? 5.343 19.500 -14.433 1.00 98.19 204 ARG A O 1
ATOM 1688 N N . ILE A 1 205 ? 5.585 19.772 -12.212 1.00 98.12 205 ILE A N 1
ATOM 1689 C CA . ILE A 1 205 ? 6.955 20.299 -12.251 1.00 98.12 205 ILE A CA 1
ATOM 1690 C C . ILE A 1 205 ? 7.903 19.282 -12.898 1.00 98.12 205 ILE A C 1
ATOM 1692 O O . ILE A 1 205 ? 8.704 19.642 -13.759 1.00 98.12 205 ILE A O 1
ATOM 1696 N N . ALA A 1 206 ? 7.795 17.997 -12.547 1.00 97.75 206 ALA A N 1
ATOM 1697 C CA . ALA A 1 206 ? 8.617 16.947 -13.144 1.00 97.75 206 ALA A CA 1
ATOM 1698 C C . ALA A 1 206 ? 8.408 16.840 -14.665 1.00 97.75 206 ALA A C 1
ATOM 1700 O O . ALA A 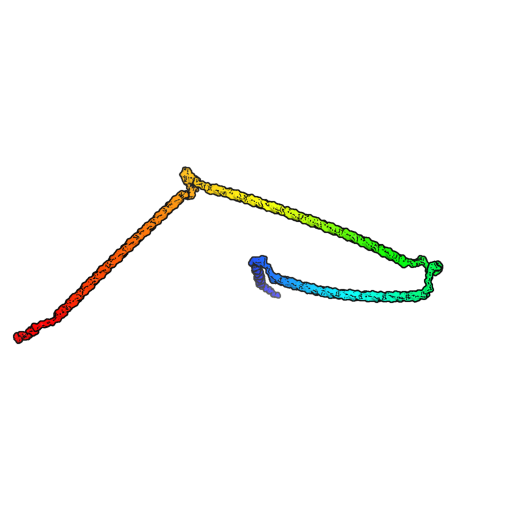1 206 ? 9.382 16.722 -15.413 1.00 97.75 206 ALA A O 1
ATOM 1701 N N . LEU A 1 207 ? 7.161 16.942 -15.138 1.00 98.06 207 LEU A N 1
ATOM 1702 C CA . LEU A 1 207 ? 6.843 16.967 -16.568 1.00 98.06 207 LEU A CA 1
ATOM 1703 C C . LEU A 1 207 ? 7.390 18.218 -17.265 1.00 98.06 207 LEU A C 1
ATOM 1705 O O . LEU A 1 207 ? 7.902 18.117 -18.381 1.00 98.06 207 LEU A O 1
ATOM 1709 N N . GLU A 1 208 ? 7.307 19.390 -16.634 1.00 97.94 208 GLU A N 1
ATOM 1710 C CA . GLU A 1 208 ? 7.885 20.631 -17.165 1.00 97.94 208 GLU A CA 1
ATOM 1711 C C . GLU A 1 208 ? 9.412 20.520 -17.302 1.00 97.94 208 GLU A C 1
ATOM 1713 O O . GLU A 1 208 ? 9.957 20.812 -18.370 1.00 97.94 208 GLU A O 1
ATOM 1718 N N . ILE A 1 209 ? 10.096 20.000 -16.277 1.00 97.75 209 ILE A N 1
ATOM 1719 C CA . ILE A 1 209 ? 11.544 19.741 -16.307 1.00 97.75 209 ILE A CA 1
ATOM 1720 C C . ILE A 1 209 ? 11.891 18.726 -17.399 1.00 97.75 209 ILE A C 1
ATOM 1722 O O . ILE A 1 209 ? 12.836 18.935 -18.158 1.00 97.75 209 ILE A O 1
ATOM 1726 N N . GLN A 1 210 ? 11.124 17.640 -17.523 1.00 97.81 210 GLN A N 1
ATOM 1727 C CA . GLN A 1 210 ? 11.340 16.637 -18.565 1.00 97.81 210 GLN A CA 1
ATOM 1728 C C . GLN A 1 210 ? 11.213 17.249 -19.966 1.00 97.81 210 GLN A C 1
ATOM 1730 O O . GLN A 1 210 ? 12.074 17.021 -20.816 1.00 97.81 210 GLN A O 1
ATOM 1735 N N . ARG A 1 211 ? 10.170 18.053 -20.210 1.00 97.94 211 ARG A N 1
ATOM 1736 C CA . ARG A 1 211 ? 9.970 18.760 -21.486 1.00 97.94 211 ARG A CA 1
ATOM 1737 C C . ARG A 1 211 ? 11.129 19.703 -21.787 1.00 97.94 211 ARG A C 1
ATOM 1739 O O . ARG A 1 211 ? 11.645 19.689 -22.902 1.00 97.94 211 ARG A O 1
ATOM 1746 N N . TYR A 1 212 ? 11.562 20.478 -20.795 1.00 98.12 212 TYR A N 1
ATOM 1747 C CA . TYR A 1 212 ? 12.700 21.378 -20.936 1.00 98.12 212 TYR A CA 1
ATOM 1748 C C . TYR A 1 212 ? 13.995 20.619 -21.255 1.00 98.12 212 TYR A C 1
ATOM 1750 O O . TYR A 1 212 ? 14.701 20.971 -22.197 1.00 98.12 212 TYR A O 1
ATOM 1758 N N . ASN A 1 213 ? 14.281 19.533 -20.536 1.00 97.69 213 ASN A N 1
ATOM 1759 C CA . ASN A 1 213 ? 15.460 18.703 -20.777 1.00 97.69 213 ASN A CA 1
ATOM 1760 C C . ASN A 1 213 ? 15.449 18.090 -22.182 1.00 97.69 213 ASN A C 1
ATOM 1762 O O . ASN A 1 213 ? 16.475 18.109 -22.859 1.00 97.69 213 ASN A O 1
ATOM 1766 N N . ASN A 1 214 ? 14.296 17.602 -22.648 1.00 97.50 214 ASN A N 1
ATOM 1767 C CA . ASN A 1 214 ? 14.152 17.084 -24.009 1.00 97.50 214 ASN A CA 1
ATOM 1768 C C . ASN A 1 214 ? 14.457 18.166 -25.053 1.00 97.50 214 ASN A C 1
ATOM 1770 O O . ASN A 1 214 ? 15.249 17.927 -25.962 1.00 97.50 214 ASN A O 1
ATOM 1774 N N . LEU A 1 215 ? 13.914 19.373 -24.873 1.00 97.75 215 LEU A N 1
ATOM 1775 C CA . LEU A 1 215 ? 14.189 20.511 -25.752 1.00 97.75 215 LEU A CA 1
ATOM 1776 C C . LEU A 1 215 ? 15.680 20.883 -25.749 1.00 97.75 215 LEU A C 1
ATOM 1778 O O . LEU A 1 215 ? 16.253 21.170 -26.798 1.00 97.75 215 LEU A O 1
ATOM 1782 N N . MET A 1 216 ? 16.342 20.833 -24.590 1.00 97.19 216 MET A N 1
ATOM 1783 C CA . MET A 1 216 ? 17.783 21.090 -24.485 1.00 97.19 216 MET A CA 1
ATOM 1784 C C . MET A 1 216 ? 18.617 20.013 -25.189 1.00 97.19 216 MET A C 1
ATOM 1786 O O . MET A 1 216 ? 19.604 20.342 -25.848 1.00 97.19 216 MET A O 1
ATOM 1790 N N . VAL A 1 217 ? 18.213 18.743 -25.104 1.00 97.50 217 VAL A N 1
ATOM 1791 C CA . VAL A 1 217 ? 18.850 17.640 -25.840 1.00 97.50 217 VAL A CA 1
ATOM 1792 C C . VAL A 1 217 ? 18.670 17.814 -27.348 1.00 97.50 217 VAL A C 1
ATOM 1794 O O . VAL A 1 217 ? 19.637 17.660 -28.091 1.00 97.50 217 VAL A O 1
ATOM 1797 N N . GLU A 1 218 ? 17.471 18.164 -27.813 1.00 97.00 218 GLU A N 1
ATOM 1798 C CA . GLU A 1 218 ? 17.206 18.431 -29.232 1.00 97.00 218 GLU A CA 1
ATOM 1799 C C . GLU A 1 218 ? 18.017 19.619 -29.746 1.00 97.00 218 GLU A C 1
ATOM 1801 O O . GLU A 1 218 ? 18.680 19.513 -30.778 1.00 97.00 218 GLU A O 1
ATOM 1806 N N . LYS A 1 219 ? 18.045 20.723 -28.992 1.00 96.88 219 LYS A N 1
ATOM 1807 C CA . LYS A 1 219 ? 18.859 21.897 -29.321 1.00 96.88 219 LYS A CA 1
ATOM 1808 C C . LYS A 1 219 ? 20.342 21.541 -29.402 1.00 96.88 219 LYS A C 1
ATOM 1810 O O . LYS A 1 219 ? 21.016 21.964 -30.337 1.00 96.88 219 LYS A O 1
ATOM 1815 N N . ARG A 1 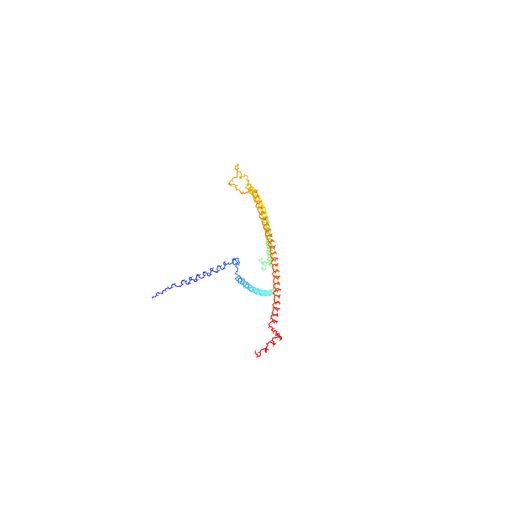220 ? 20.849 20.741 -28.458 1.00 96.69 220 ARG A N 1
ATOM 1816 C CA . ARG A 1 220 ? 22.237 20.267 -28.473 1.00 96.69 220 ARG A CA 1
ATOM 1817 C C . ARG A 1 220 ? 22.527 19.413 -29.706 1.00 96.69 220 ARG A C 1
ATOM 1819 O O . ARG A 1 220 ? 23.497 19.693 -30.396 1.00 96.69 220 ARG A O 1
ATOM 1826 N N . LYS A 1 221 ? 21.670 18.438 -30.022 1.00 96.06 221 LYS A N 1
ATOM 1827 C CA . LYS A 1 221 ? 21.800 17.616 -31.237 1.00 96.06 221 LYS A CA 1
ATOM 1828 C C . LYS A 1 221 ? 21.785 18.466 -32.503 1.00 96.06 221 LYS A C 1
ATOM 1830 O O . LYS A 1 221 ? 22.543 18.202 -33.427 1.00 96.06 221 LYS A O 1
ATOM 1835 N N . HIS A 1 222 ? 20.934 19.489 -32.551 1.00 96.44 222 HIS A N 1
ATOM 1836 C CA . HIS A 1 222 ? 20.878 20.395 -33.691 1.00 96.44 222 HIS A CA 1
ATOM 1837 C C . HIS A 1 222 ? 22.187 21.175 -33.859 1.00 96.44 222 HIS A C 1
ATOM 1839 O O . HIS A 1 222 ? 22.711 21.233 -34.966 1.00 96.44 222 HIS A O 1
ATOM 1845 N N . LEU A 1 223 ? 22.748 21.706 -32.767 1.00 96.25 223 LEU A N 1
ATOM 1846 C CA . LEU A 1 223 ? 24.048 22.383 -32.786 1.00 96.25 223 LEU A CA 1
ATOM 1847 C C . LEU A 1 223 ? 25.193 21.434 -33.169 1.00 96.25 223 LEU A C 1
ATOM 1849 O O . LEU A 1 223 ? 26.044 21.812 -33.965 1.00 96.25 223 LEU A O 1
ATOM 1853 N N . GLU A 1 224 ? 25.197 20.203 -32.651 1.00 95.75 224 GLU A N 1
ATOM 1854 C CA . GLU A 1 224 ? 26.186 19.176 -33.011 1.00 95.75 224 GLU A CA 1
ATOM 1855 C C . GLU A 1 224 ? 26.100 18.824 -34.507 1.00 95.75 224 GLU A C 1
ATOM 1857 O O . GLU A 1 224 ? 27.119 18.782 -35.196 1.00 95.75 224 GLU A O 1
ATOM 1862 N N . ASN A 1 225 ? 24.889 18.662 -35.047 1.00 95.44 225 ASN A N 1
ATOM 1863 C CA . ASN A 1 225 ? 24.686 18.428 -36.477 1.00 95.44 225 ASN A CA 1
ATOM 1864 C C . ASN A 1 225 ? 25.163 19.615 -37.322 1.00 95.44 225 ASN A C 1
ATOM 1866 O O . ASN A 1 225 ? 25.859 19.402 -38.309 1.00 95.44 225 ASN A O 1
ATOM 1870 N N . GLN A 1 226 ? 24.854 20.852 -36.917 1.00 95.50 226 GLN A N 1
ATOM 1871 C CA . GLN A 1 226 ? 25.357 22.052 -37.591 1.00 95.50 226 GLN A CA 1
ATOM 1872 C C . GLN A 1 226 ? 26.888 22.121 -37.559 1.00 95.50 226 GLN A C 1
ATOM 1874 O O . GLN A 1 226 ? 27.502 22.450 -38.572 1.00 95.50 226 GLN A O 1
ATOM 1879 N N . SER A 1 227 ? 27.523 21.782 -36.429 1.00 95.12 227 SER A N 1
ATOM 1880 C CA . SER A 1 227 ? 28.987 21.744 -36.349 1.00 95.12 227 SER A CA 1
ATOM 1881 C C . SER A 1 227 ? 29.585 20.670 -37.251 1.00 95.12 227 SER A C 1
ATOM 1883 O O . SER A 1 227 ? 30.566 20.949 -37.928 1.00 95.12 227 SER A O 1
ATOM 1885 N N . LEU A 1 228 ? 28.963 19.488 -37.328 1.00 95.00 228 LEU A N 1
ATOM 1886 C CA . LEU A 1 228 ? 29.400 18.404 -38.210 1.00 95.00 228 LEU A CA 1
ATOM 1887 C C . LEU A 1 228 ? 29.228 18.766 -39.687 1.00 95.00 228 LEU A C 1
ATOM 1889 O O . LEU A 1 228 ? 30.065 18.415 -40.512 1.00 95.00 228 LEU A O 1
ATOM 1893 N N . GLU A 1 229 ? 28.139 19.445 -40.049 1.00 94.06 229 GLU A N 1
ATOM 1894 C CA . GLU A 1 229 ? 27.944 19.957 -41.407 1.00 94.06 229 GLU A CA 1
ATOM 1895 C C . GLU A 1 229 ? 29.011 20.993 -41.756 1.00 94.06 229 GLU A C 1
ATOM 1897 O O . GLU A 1 229 ? 29.625 20.904 -42.818 1.00 94.06 229 GLU A O 1
ATOM 1902 N N . LEU A 1 230 ? 29.286 21.928 -40.845 1.00 94.62 230 LEU A N 1
ATOM 1903 C CA . LEU A 1 230 ? 30.317 22.939 -41.039 1.00 94.62 230 LEU A CA 1
ATOM 1904 C C . LEU A 1 230 ? 31.709 22.304 -41.161 1.00 94.62 230 LEU A C 1
ATOM 1906 O O . LEU A 1 230 ? 32.439 22.627 -42.095 1.00 94.62 230 LEU A O 1
ATOM 1910 N N . GLU A 1 231 ? 32.050 21.348 -40.299 1.00 93.75 231 GLU A N 1
ATOM 1911 C CA . GLU A 1 231 ? 33.298 20.582 -40.368 1.00 93.75 231 GLU A CA 1
ATOM 1912 C C . GLU A 1 231 ? 33.433 19.861 -41.713 1.00 93.75 231 GLU A C 1
ATOM 1914 O O . GLU A 1 231 ? 34.417 20.072 -42.415 1.00 93.75 231 GLU A O 1
ATOM 1919 N N . LYS A 1 232 ? 32.395 19.144 -42.164 1.00 92.75 232 LYS A N 1
ATOM 1920 C CA . LYS A 1 232 ? 32.379 18.513 -43.496 1.00 92.75 232 LYS A CA 1
ATOM 1921 C C . LYS A 1 232 ? 32.574 19.515 -44.627 1.00 92.75 232 LYS A C 1
ATOM 1923 O O . LYS A 1 232 ? 33.245 19.202 -45.608 1.00 92.75 232 LYS A O 1
ATOM 1928 N N . THR A 1 233 ? 31.976 20.706 -44.539 1.00 92.94 233 THR A N 1
ATOM 1929 C CA . THR A 1 233 ? 32.171 21.738 -45.571 1.00 92.94 233 THR A CA 1
ATOM 1930 C C . THR A 1 233 ? 33.598 22.277 -45.580 1.00 92.94 233 THR A C 1
ATOM 1932 O O . THR A 1 233 ? 34.149 22.492 -46.661 1.00 92.94 233 THR A O 1
ATOM 1935 N N . LEU A 1 234 ? 34.215 22.448 -44.407 1.00 92.12 234 LEU A N 1
ATOM 1936 C CA . LEU A 1 234 ? 35.609 22.868 -44.280 1.00 92.12 234 LEU A CA 1
ATOM 1937 C C . LEU A 1 234 ? 36.567 21.782 -44.773 1.00 92.12 234 LEU A C 1
ATOM 1939 O O . LEU A 1 234 ? 37.452 22.090 -45.564 1.00 92.12 234 LEU A O 1
ATOM 1943 N N . GLU A 1 235 ? 36.352 20.522 -44.393 1.00 90.69 235 GLU A N 1
ATOM 1944 C CA . GLU A 1 235 ? 37.117 19.372 -44.887 1.00 90.69 235 GLU A CA 1
ATOM 1945 C C . GLU A 1 235 ? 37.000 19.242 -46.408 1.00 90.69 235 GLU A C 1
ATOM 1947 O O . GLU A 1 235 ? 38.003 19.101 -47.103 1.00 90.69 235 GLU A O 1
ATOM 1952 N N . ALA A 1 236 ? 35.788 19.343 -46.963 1.00 89.12 236 ALA A N 1
ATOM 1953 C CA . ALA A 1 236 ? 35.580 19.300 -48.408 1.00 89.12 236 ALA A CA 1
ATOM 1954 C C . ALA A 1 236 ? 36.293 20.459 -49.121 1.00 89.12 236 ALA A C 1
ATOM 1956 O O . ALA A 1 236 ? 36.860 20.269 -50.199 1.00 89.12 236 ALA A O 1
ATOM 1957 N N . HIS A 1 237 ? 36.290 21.652 -48.522 1.00 88.12 237 HIS A N 1
ATOM 1958 C CA . HIS A 1 237 ? 37.034 22.799 -49.029 1.00 88.12 237 HIS A CA 1
ATOM 1959 C C . HIS A 1 237 ? 38.553 22.574 -48.953 1.00 88.12 237 HIS A C 1
ATOM 1961 O O . HIS A 1 237 ? 39.255 22.854 -49.923 1.00 88.12 237 HIS A O 1
ATOM 1967 N N . GLU A 1 238 ? 39.068 22.034 -47.848 1.00 87.12 238 GLU A N 1
ATOM 1968 C CA . GLU A 1 238 ? 40.486 21.704 -47.687 1.00 87.12 238 GLU A CA 1
ATOM 1969 C C . GLU A 1 238 ? 40.929 20.638 -48.695 1.00 87.12 238 GLU A C 1
ATOM 1971 O O . GLU A 1 238 ? 41.909 20.846 -49.409 1.00 87.12 238 GLU A O 1
ATOM 1976 N N . ILE A 1 239 ? 40.173 19.544 -48.831 1.00 83.69 239 ILE A N 1
ATOM 1977 C CA . ILE A 1 239 ? 40.422 18.502 -49.834 1.00 83.69 239 ILE A CA 1
ATOM 1978 C C . ILE A 1 239 ? 40.405 19.114 -51.231 1.00 83.69 239 ILE A C 1
ATOM 1980 O O . ILE A 1 239 ? 41.299 18.828 -52.021 1.00 83.69 239 ILE A O 1
ATOM 1984 N N . LYS A 1 240 ? 39.438 19.983 -51.550 1.00 84.88 240 LYS A N 1
ATOM 1985 C CA . LYS A 1 240 ? 39.391 20.669 -52.848 1.00 84.88 240 LYS A CA 1
ATOM 1986 C C . LYS A 1 240 ? 40.643 21.516 -53.083 1.00 84.88 240 LYS A C 1
ATOM 1988 O O . LYS A 1 240 ? 41.238 21.409 -54.147 1.00 84.88 240 LYS A O 1
ATOM 1993 N N . MET A 1 241 ? 41.086 22.289 -52.092 1.00 79.31 241 MET A N 1
ATOM 1994 C CA . MET A 1 241 ? 42.314 23.089 -52.179 1.00 79.31 241 MET A CA 1
ATOM 1995 C C . MET A 1 241 ? 43.577 22.223 -52.314 1.00 79.31 241 MET A C 1
ATOM 1997 O O . MET A 1 241 ? 44.496 22.591 -53.041 1.00 79.31 241 MET A O 1
ATOM 2001 N N . GLN A 1 242 ? 43.630 21.062 -51.655 1.00 75.62 242 GLN A N 1
ATOM 2002 C CA . GLN A 1 242 ? 44.738 20.107 -51.778 1.00 75.62 242 GLN A CA 1
ATOM 2003 C C . GLN A 1 242 ? 44.717 19.335 -53.112 1.00 75.62 242 GLN A C 1
ATOM 2005 O O . GLN A 1 242 ? 45.776 18.969 -53.632 1.00 75.62 242 GLN A O 1
ATOM 2010 N N . MET A 1 243 ? 43.525 19.069 -53.659 1.00 68.19 243 MET A N 1
ATOM 2011 C CA . MET A 1 243 ? 43.306 18.366 -54.929 1.00 68.19 243 MET A CA 1
ATOM 2012 C C . MET A 1 243 ? 43.430 19.282 -56.147 1.00 68.19 243 MET A C 1
ATOM 2014 O O . MET A 1 243 ? 43.771 18.779 -57.217 1.00 68.19 243 MET A O 1
ATOM 2018 N N . ASP A 1 244 ? 43.282 20.602 -55.984 1.00 63.28 244 ASP A N 1
ATOM 2019 C CA . ASP A 1 244 ? 43.703 21.639 -56.941 1.00 63.28 244 ASP A CA 1
ATOM 2020 C C . ASP A 1 244 ? 45.246 21.706 -57.042 1.00 63.28 244 ASP A C 1
ATOM 2022 O O . ASP A 1 244 ? 45.893 22.756 -56.990 1.00 63.28 244 ASP A O 1
ATOM 2026 N N . ARG A 1 245 ? 45.876 20.543 -57.242 1.00 57.34 245 ARG A N 1
ATOM 2027 C CA . ARG A 1 245 ? 47.227 20.413 -57.773 1.00 57.34 245 ARG A CA 1
ATOM 2028 C C . ARG A 1 245 ? 47.203 20.962 -59.194 1.00 57.34 245 ARG A C 1
ATOM 2030 O O . ARG A 1 245 ? 47.040 20.205 -60.145 1.00 57.34 245 ARG A O 1
ATOM 2037 N N . ARG A 1 246 ? 47.387 22.274 -59.346 1.00 57.16 246 ARG A N 1
ATOM 2038 C CA . ARG A 1 246 ? 47.617 22.879 -60.661 1.00 57.16 246 ARG A CA 1
ATOM 2039 C C . ARG A 1 246 ? 48.797 22.162 -61.319 1.00 57.16 246 ARG A C 1
ATOM 2041 O O . ARG A 1 246 ? 49.913 22.175 -60.798 1.00 57.16 246 ARG A O 1
ATOM 2048 N N . GLU A 1 247 ? 48.558 21.530 -62.463 1.00 53.59 247 GLU A N 1
ATOM 2049 C CA . GLU A 1 247 ? 49.611 20.925 -63.292 1.00 53.59 247 GLU A CA 1
ATOM 2050 C C . GLU A 1 247 ? 50.640 21.977 -63.760 1.00 53.59 247 GLU A C 1
ATOM 2052 O O . GLU A 1 247 ? 51.776 21.642 -64.089 1.00 53.59 247 GLU A O 1
ATOM 2057 N N . GLU A 1 248 ? 50.290 23.264 -63.674 1.00 54.44 248 GLU A N 1
ATOM 2058 C CA . GLU A 1 248 ? 51.146 24.414 -63.984 1.00 54.44 248 GLU A CA 1
ATOM 2059 C C . GLU A 1 248 ? 52.408 24.530 -63.112 1.00 54.44 248 GLU A C 1
ATOM 2061 O O . GLU A 1 248 ? 53.376 25.151 -63.541 1.00 54.44 248 GLU A O 1
ATOM 2066 N N . TYR A 1 249 ? 52.472 23.904 -61.928 1.00 54.84 249 TYR A N 1
ATOM 2067 C CA . TYR A 1 249 ? 53.685 23.946 -61.091 1.00 54.84 249 TYR A CA 1
ATOM 2068 C C . TYR A 1 249 ? 54.853 23.098 -61.639 1.00 54.84 249 TYR A C 1
ATOM 2070 O O . TYR A 1 249 ? 55.969 23.190 -61.125 1.00 54.84 249 TYR A O 1
ATOM 2078 N N . GLY A 1 250 ? 54.623 22.267 -62.665 1.00 52.97 250 GLY A N 1
ATOM 2079 C CA . GLY A 1 250 ? 55.663 21.455 -63.313 1.00 52.97 250 GLY A CA 1
ATOM 2080 C C . GLY A 1 250 ? 56.516 22.207 -64.344 1.00 52.97 250 GLY A C 1
ATOM 2081 O O . GLY A 1 250 ? 57.592 21.727 -64.709 1.00 52.97 250 GLY A O 1
ATOM 2082 N N . LEU A 1 251 ? 56.065 23.385 -64.787 1.00 53.25 251 LEU A N 1
ATOM 2083 C CA . LEU A 1 251 ? 56.728 24.206 -65.799 1.00 53.25 251 LEU A CA 1
ATOM 2084 C C . LEU A 1 251 ? 57.607 25.263 -65.111 1.00 53.25 251 LEU A C 1
ATOM 2086 O O . LEU A 1 251 ? 57.120 26.272 -64.608 1.00 53.25 251 LEU A O 1
ATOM 2090 N N . SER A 1 252 ? 58.924 25.044 -65.075 1.00 51.50 252 SER A N 1
ATOM 2091 C CA . SER A 1 252 ? 59.879 26.135 -64.828 1.00 51.50 252 SER A CA 1
ATOM 2092 C C . SER A 1 252 ? 59.997 26.988 -66.095 1.00 51.50 252 SER A C 1
ATOM 2094 O O . SER A 1 252 ? 59.793 26.482 -67.199 1.00 51.50 252 SER A O 1
ATOM 2096 N N . SER A 1 253 ? 60.398 28.260 -65.972 1.00 58.81 253 SER A N 1
ATOM 2097 C CA . SER A 1 253 ? 60.663 29.119 -67.141 1.00 58.81 253 SER A CA 1
ATOM 2098 C C . SER A 1 253 ? 61.757 28.570 -68.075 1.00 58.81 253 SER A C 1
ATOM 2100 O O . SER A 1 253 ? 61.915 29.068 -69.185 1.00 58.81 253 SER A O 1
ATOM 2102 N N . LEU A 1 254 ? 62.490 27.535 -67.639 1.00 58.34 254 LEU A N 1
ATOM 2103 C CA . LEU A 1 254 ? 63.553 26.846 -68.376 1.00 58.34 254 LEU A CA 1
ATOM 2104 C C . LEU A 1 254 ? 63.224 25.376 -68.735 1.00 58.34 254 LEU A C 1
ATOM 2106 O O . LEU A 1 254 ? 64.087 24.692 -69.281 1.00 58.34 254 LEU A O 1
ATOM 2110 N N . GLY A 1 255 ? 62.014 24.871 -68.445 1.00 62.09 255 GLY A N 1
ATOM 2111 C CA . GLY A 1 255 ? 61.583 23.497 -68.771 1.00 62.09 255 GLY A CA 1
ATOM 2112 C C . GLY A 1 255 ? 61.043 22.684 -67.584 1.00 62.09 255 GLY A C 1
ATOM 2113 O O . GLY A 1 255 ? 60.765 23.226 -66.5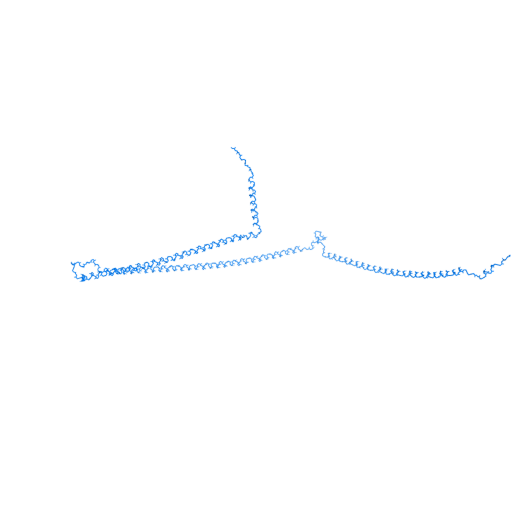16 1.00 62.09 255 GLY A O 1
ATOM 2114 N N . ASN A 1 256 ? 60.867 21.368 -67.755 1.00 62.75 256 ASN A N 1
ATOM 2115 C CA . ASN A 1 256 ? 60.282 20.501 -66.720 1.00 62.75 256 ASN A CA 1
ATOM 2116 C C . ASN A 1 256 ? 61.246 20.292 -65.538 1.00 62.75 256 ASN A C 1
ATOM 2118 O O . ASN A 1 256 ? 62.383 19.857 -65.724 1.00 62.75 256 ASN A O 1
ATOM 2122 N N . ARG A 1 257 ? 60.788 20.552 -64.306 1.00 64.81 257 ARG A N 1
ATOM 2123 C CA . ARG A 1 257 ? 61.572 20.273 -63.086 1.00 64.81 257 ARG A CA 1
ATOM 2124 C C . ARG A 1 257 ? 61.514 18.783 -62.734 1.00 64.81 257 ARG A C 1
ATOM 2126 O O . ARG A 1 257 ? 60.426 18.228 -62.594 1.00 64.81 257 ARG A O 1
ATOM 2133 N N . LEU A 1 258 ? 62.677 18.164 -62.517 1.00 66.12 258 LEU A N 1
ATOM 2134 C CA . LEU A 1 258 ? 62.813 16.747 -62.137 1.00 66.12 258 LEU A CA 1
ATOM 2135 C C . LEU A 1 258 ? 62.066 16.398 -60.837 1.00 66.12 258 LEU A C 1
ATOM 2137 O O . LEU A 1 258 ? 61.434 15.349 -60.762 1.00 66.12 258 LEU A O 1
ATOM 2141 N N . ASP A 1 259 ? 62.045 17.309 -59.862 1.00 68.88 259 ASP A N 1
ATOM 2142 C CA . ASP A 1 259 ? 61.423 17.078 -58.547 1.00 68.88 259 ASP A CA 1
ATOM 2143 C C . ASP A 1 259 ? 59.881 16.996 -58.598 1.00 68.88 259 ASP A C 1
ATOM 2145 O O . ASP A 1 259 ? 59.244 16.602 -57.625 1.00 68.88 259 ASP A O 1
ATOM 2149 N N . HIS A 1 260 ? 59.266 17.399 -59.718 1.00 63.59 260 HIS A N 1
ATOM 2150 C CA . HIS A 1 260 ? 57.810 17.490 -59.894 1.00 63.59 260 HIS A CA 1
ATOM 2151 C C . HIS A 1 260 ? 57.294 16.623 -61.052 1.00 63.59 260 HIS A C 1
ATOM 2153 O O . HIS A 1 260 ? 56.171 16.820 -61.522 1.00 63.59 260 HIS A O 1
ATOM 2159 N N . TRP A 1 261 ? 58.085 15.648 -61.514 1.00 72.06 261 TRP A N 1
ATOM 2160 C CA . TRP A 1 261 ? 57.650 14.729 -62.561 1.00 72.06 261 TRP A CA 1
ATOM 2161 C C . TRP A 1 261 ? 56.566 13.774 -62.038 1.00 72.06 261 TRP A C 1
ATOM 2163 O O . TRP A 1 261 ? 56.807 12.965 -61.144 1.00 72.06 261 TRP A O 1
ATOM 2173 N N . LYS A 1 262 ? 55.354 13.872 -62.598 1.00 69.81 262 LYS A N 1
ATOM 2174 C CA . LYS A 1 262 ? 54.173 13.080 -62.197 1.00 69.81 262 LYS A CA 1
ATOM 2175 C C . LYS A 1 262 ? 53.704 12.114 -63.291 1.00 69.81 262 LYS A C 1
ATOM 2177 O O . LYS A 1 262 ? 52.535 11.746 -63.337 1.00 69.81 262 LYS A O 1
ATOM 2182 N N . GLY A 1 263 ? 54.630 11.689 -64.151 1.00 75.00 263 GLY A N 1
ATOM 2183 C CA . GLY A 1 263 ? 54.361 10.790 -65.270 1.00 75.00 263 GLY A CA 1
ATOM 2184 C C . GLY A 1 263 ? 54.080 11.518 -66.584 1.00 75.00 263 GLY A C 1
ATOM 2185 O O . GLY A 1 263 ? 54.367 12.705 -66.739 1.00 75.00 263 GLY A O 1
ATOM 2186 N N . PHE A 1 264 ? 53.577 10.762 -67.556 1.00 74.81 264 PHE A N 1
ATOM 2187 C CA . PHE A 1 264 ? 53.249 11.250 -68.894 1.00 74.81 264 PHE A CA 1
ATOM 2188 C C . PHE A 1 264 ? 51.911 11.984 -68.903 1.00 74.81 264 PHE A C 1
ATOM 2190 O O . PHE A 1 264 ? 50.998 11.623 -68.157 1.00 74.81 264 PHE A O 1
ATOM 2197 N N . SER A 1 265 ? 51.774 12.983 -69.776 1.00 78.62 265 SER A N 1
ATOM 2198 C CA . SER A 1 265 ? 50.500 13.682 -69.919 1.00 78.62 265 SER A CA 1
ATOM 2199 C C . SER A 1 265 ? 49.413 12.743 -70.457 1.00 78.62 265 SER A C 1
ATOM 2201 O O . SER A 1 265 ? 49.681 11.697 -71.064 1.00 78.62 265 SER A O 1
ATOM 2203 N N . VAL A 1 266 ? 48.148 13.130 -70.278 1.00 77.56 266 VAL A N 1
ATOM 2204 C CA . VAL A 1 266 ? 47.012 12.405 -70.873 1.00 77.56 266 VAL A CA 1
ATOM 2205 C C . VAL A 1 266 ? 47.124 12.364 -72.406 1.00 77.56 266 VAL A C 1
ATOM 2207 O O . VAL A 1 266 ? 46.698 11.398 -73.038 1.00 77.56 266 VAL A O 1
ATOM 2210 N N . ALA A 1 267 ? 47.731 13.385 -73.020 1.00 78.75 267 ALA A N 1
ATOM 2211 C CA . ALA A 1 267 ? 47.980 13.416 -74.458 1.00 78.75 267 ALA A CA 1
ATOM 2212 C C . ALA A 1 267 ? 49.044 12.385 -74.876 1.00 78.75 267 ALA A C 1
ATOM 2214 O O . ALA A 1 267 ? 48.814 11.621 -75.814 1.00 78.75 267 ALA A O 1
ATOM 2215 N N . ASP A 1 268 ? 50.153 12.299 -74.138 1.00 79.94 268 ASP A N 1
ATOM 2216 C CA . ASP A 1 268 ? 51.241 11.351 -74.414 1.00 79.94 268 ASP A CA 1
ATOM 2217 C C . ASP A 1 268 ? 50.792 9.901 -74.204 1.00 79.94 268 ASP A C 1
ATOM 2219 O O . ASP A 1 268 ? 51.039 9.031 -75.035 1.00 79.94 268 ASP A O 1
ATOM 2223 N N . THR A 1 269 ? 50.057 9.631 -73.121 1.00 80.75 269 THR A N 1
ATOM 2224 C CA . THR A 1 269 ? 49.492 8.296 -72.859 1.00 80.75 269 THR A CA 1
ATOM 2225 C C . THR A 1 269 ? 48.486 7.878 -73.927 1.00 80.75 269 THR A C 1
ATOM 2227 O O . THR A 1 269 ? 48.527 6.733 -74.380 1.00 80.75 269 THR A O 1
ATOM 2230 N N . ARG A 1 270 ? 47.631 8.792 -74.407 1.00 83.50 270 ARG A N 1
ATOM 2231 C CA . ARG A 1 270 ? 46.760 8.525 -75.565 1.00 83.50 270 ARG A CA 1
ATOM 2232 C C . ARG A 1 270 ? 47.563 8.230 -76.832 1.00 83.50 270 ARG A C 1
ATOM 2234 O O . ARG A 1 270 ? 47.210 7.297 -77.550 1.00 83.50 270 ARG A O 1
ATOM 2241 N N . ALA A 1 271 ? 48.642 8.970 -77.090 1.00 83.38 271 ALA A N 1
ATOM 2242 C CA . ALA A 1 271 ? 49.512 8.725 -78.239 1.00 83.38 271 ALA A CA 1
ATOM 2243 C C . ALA A 1 271 ? 50.186 7.342 -78.167 1.00 83.38 271 ALA A C 1
ATOM 2245 O O . ALA A 1 271 ? 50.185 6.612 -79.159 1.00 83.38 271 ALA A O 1
ATOM 2246 N N . PHE A 1 272 ? 50.681 6.929 -76.994 1.00 82.44 272 PHE A N 1
ATOM 2247 C CA . PHE A 1 272 ? 51.253 5.592 -76.798 1.00 82.44 272 PHE A CA 1
ATOM 2248 C C . PHE A 1 272 ? 50.222 4.475 -76.983 1.00 82.44 272 PHE A C 1
ATOM 2250 O O . PHE A 1 272 ? 50.517 3.456 -77.608 1.00 82.44 272 PHE A O 1
ATOM 2257 N N . LEU A 1 273 ? 48.996 4.659 -76.487 1.00 85.50 273 LEU A N 1
ATOM 2258 C CA . LEU A 1 273 ? 47.921 3.686 -76.692 1.00 85.50 273 LEU A CA 1
ATOM 2259 C C . LEU A 1 273 ? 47.550 3.550 -78.174 1.00 85.50 273 LEU A C 1
ATOM 2261 O O . LEU A 1 273 ? 47.388 2.427 -78.651 1.00 85.50 273 LEU A O 1
ATOM 2265 N N . ALA A 1 274 ? 47.487 4.661 -78.914 1.00 85.62 274 ALA A N 1
ATOM 2266 C CA . ALA A 1 274 ? 47.243 4.644 -80.355 1.00 85.62 274 ALA A CA 1
ATOM 2267 C C . ALA A 1 274 ? 48.372 3.933 -81.126 1.00 85.62 274 ALA A C 1
ATOM 2269 O O . ALA A 1 274 ? 48.101 3.120 -82.010 1.00 85.62 274 ALA A O 1
ATOM 2270 N N . GLN A 1 275 ? 49.638 4.164 -80.757 1.00 85.75 275 GLN A N 1
ATOM 2271 C CA . GLN A 1 275 ? 50.778 3.444 -81.341 1.00 85.75 275 GLN A CA 1
ATOM 2272 C C . GLN A 1 275 ? 50.714 1.937 -81.060 1.00 85.75 275 GLN A C 1
ATOM 2274 O O . GLN A 1 275 ? 50.937 1.133 -81.964 1.00 85.75 275 GLN A O 1
ATOM 2279 N N . ASN A 1 276 ? 50.356 1.541 -79.837 1.00 86.19 276 ASN A N 1
ATOM 2280 C CA . ASN A 1 276 ? 50.206 0.131 -79.478 1.00 86.19 276 ASN A CA 1
ATOM 2281 C C . ASN A 1 276 ? 49.078 -0.546 -80.267 1.00 86.19 276 ASN A C 1
ATOM 2283 O O . ASN A 1 276 ? 49.254 -1.672 -80.733 1.00 86.19 276 ASN A O 1
ATOM 2287 N N . GLN A 1 277 ? 47.947 0.138 -80.461 1.00 84.88 277 GLN A N 1
ATOM 2288 C CA . GLN A 1 277 ? 46.858 -0.358 -81.306 1.00 84.88 277 GLN A CA 1
ATOM 2289 C C . GLN A 1 277 ? 47.312 -0.550 -82.757 1.00 84.88 277 GLN A C 1
ATOM 2291 O O . GLN A 1 277 ? 47.117 -1.631 -83.310 1.00 84.88 277 GLN A O 1
ATOM 2296 N N . ALA A 1 278 ? 48.012 0.429 -83.338 1.00 84.06 278 ALA A N 1
ATOM 2297 C CA . ALA A 1 278 ? 48.544 0.316 -84.697 1.00 84.06 278 ALA A CA 1
ATOM 2298 C C . ALA A 1 278 ? 49.519 -0.871 -84.851 1.00 84.06 278 ALA A C 1
ATOM 2300 O O . ALA A 1 278 ? 49.517 -1.573 -85.865 1.00 84.06 278 ALA A O 1
ATOM 2301 N N . LEU A 1 279 ? 50.327 -1.143 -83.823 1.00 86.81 279 LEU A N 1
ATOM 2302 C CA . LEU A 1 279 ? 51.274 -2.261 -83.804 1.00 86.81 279 LEU A CA 1
ATOM 2303 C C . LEU A 1 279 ? 50.553 -3.619 -83.719 1.00 86.81 279 LEU A C 1
ATOM 2305 O O . LEU A 1 279 ? 50.947 -4.578 -84.388 1.00 86.81 279 LEU A O 1
ATOM 2309 N N . LEU A 1 280 ? 49.470 -3.708 -82.939 1.00 86.25 280 LEU A N 1
ATOM 2310 C CA . LEU A 1 280 ? 48.621 -4.902 -82.883 1.00 86.25 280 LEU A CA 1
ATOM 2311 C C . LEU A 1 280 ? 47.928 -5.170 -84.226 1.00 86.25 280 LEU A C 1
ATOM 2313 O O . LEU A 1 280 ? 47.931 -6.310 -84.691 1.00 86.25 280 LEU A O 1
ATOM 2317 N N . GLU A 1 281 ? 47.403 -4.135 -84.883 1.00 85.50 281 GLU A N 1
ATOM 2318 C CA . GLU A 1 281 ? 46.799 -4.255 -86.215 1.00 85.50 281 GLU A CA 1
ATOM 2319 C C . GLU A 1 281 ? 47.808 -4.720 -87.271 1.00 85.50 281 GLU A C 1
ATOM 2321 O O . GLU A 1 281 ? 47.490 -5.572 -88.104 1.00 85.50 281 GLU A O 1
ATOM 2326 N N . TYR A 1 282 ? 49.040 -4.205 -87.223 1.00 84.50 282 TYR A N 1
ATOM 2327 C CA . TYR A 1 282 ? 50.118 -4.650 -88.104 1.00 84.50 282 TYR A CA 1
ATOM 2328 C C . TYR A 1 282 ? 50.413 -6.149 -87.927 1.00 84.50 282 TYR A C 1
ATOM 2330 O O . TYR A 1 282 ? 50.420 -6.896 -88.908 1.00 84.50 282 TYR A O 1
ATOM 2338 N N . LYS A 1 283 ? 50.565 -6.618 -86.679 1.00 84.62 283 LYS A N 1
ATOM 2339 C CA . LYS A 1 283 ? 50.792 -8.044 -86.377 1.00 84.62 283 LYS A CA 1
ATOM 2340 C C . LYS A 1 283 ? 49.627 -8.932 -86.820 1.00 84.62 283 LYS A C 1
ATOM 2342 O O . LYS A 1 283 ? 49.854 -10.031 -87.325 1.00 84.62 283 LYS A O 1
ATOM 2347 N N . ALA A 1 284 ? 48.387 -8.465 -86.667 1.00 85.19 284 ALA A N 1
ATOM 2348 C CA . ALA A 1 284 ? 47.204 -9.196 -87.121 1.00 85.19 284 ALA A CA 1
ATOM 2349 C C . ALA A 1 284 ? 47.187 -9.365 -88.652 1.00 85.19 284 ALA A C 1
ATOM 2351 O O . ALA A 1 284 ? 46.919 -10.460 -89.151 1.00 85.19 284 ALA A O 1
ATOM 2352 N N . LYS A 1 285 ? 47.541 -8.313 -89.405 1.00 85.69 285 LYS A N 1
ATOM 2353 C CA . LYS A 1 285 ? 47.677 -8.379 -90.872 1.00 85.69 285 LYS A CA 1
ATOM 2354 C C . LYS A 1 285 ? 48.784 -9.342 -91.302 1.00 85.69 285 LYS A C 1
ATOM 2356 O O . LYS A 1 285 ? 48.594 -10.115 -92.237 1.00 85.69 285 LYS A O 1
ATOM 2361 N N . GLU A 1 286 ? 49.918 -9.333 -90.608 1.00 85.19 286 GLU A N 1
ATOM 2362 C CA . GLU A 1 286 ? 51.032 -10.240 -90.894 1.00 85.19 286 GLU A CA 1
ATOM 2363 C C . GLU A 1 286 ? 50.642 -11.714 -90.682 1.00 85.19 286 GLU A C 1
ATOM 2365 O O . GLU A 1 286 ? 50.916 -12.560 -91.537 1.00 85.19 286 GLU A O 1
ATOM 2370 N N . GLN A 1 287 ? 49.914 -12.019 -89.601 1.00 84.94 287 GLN A N 1
ATOM 2371 C CA . GLN A 1 287 ? 49.377 -13.362 -89.359 1.00 84.94 287 GLN A CA 1
ATOM 2372 C C . GLN A 1 287 ? 48.364 -13.792 -90.428 1.00 84.94 287 GLN A C 1
ATOM 2374 O O . GLN A 1 287 ? 48.449 -14.918 -90.922 1.00 84.94 287 GLN A O 1
ATOM 2379 N N . ALA A 1 288 ? 47.440 -12.910 -90.824 1.00 83.44 288 ALA A N 1
ATOM 2380 C CA . ALA A 1 288 ? 46.467 -13.199 -91.880 1.00 83.44 288 ALA A CA 1
ATOM 2381 C C . ALA A 1 288 ? 47.156 -13.510 -93.222 1.00 83.44 288 ALA A C 1
ATOM 2383 O O . ALA A 1 288 ? 46.828 -14.504 -93.875 1.00 83.44 288 ALA A O 1
ATOM 2384 N N . ASN A 1 289 ? 48.175 -12.728 -93.587 1.00 85.44 289 ASN A N 1
ATOM 2385 C CA . ASN A 1 289 ? 48.987 -12.968 -94.782 1.00 85.44 289 ASN A CA 1
ATOM 2386 C C . ASN A 1 289 ? 49.764 -14.294 -94.693 1.00 85.44 289 ASN A C 1
ATOM 2388 O O . ASN A 1 289 ? 49.864 -15.024 -95.680 1.00 85.44 289 ASN A O 1
ATOM 2392 N N . GLY A 1 290 ? 50.292 -14.640 -93.514 1.00 84.12 290 GLY A N 1
ATOM 2393 C CA . GLY A 1 290 ? 50.959 -15.923 -93.276 1.00 84.12 290 GLY A CA 1
ATOM 2394 C C . GLY A 1 290 ? 50.024 -17.126 -93.446 1.00 84.12 290 GLY A C 1
ATOM 2395 O O . GLY A 1 290 ? 50.415 -18.133 -94.038 1.00 84.12 290 GLY A O 1
ATOM 2396 N N . LEU A 1 291 ? 48.775 -17.020 -92.981 1.00 84.25 291 LEU A N 1
ATOM 2397 C CA . LEU A 1 291 ? 47.759 -18.060 -93.171 1.00 84.25 291 LEU A CA 1
ATOM 2398 C C . LEU A 1 291 ? 47.377 -18.230 -94.646 1.00 84.25 291 LEU A C 1
ATOM 2400 O O . LEU A 1 291 ? 47.280 -19.365 -95.112 1.00 84.25 291 LEU A O 1
ATOM 2404 N N . GLN A 1 292 ? 47.224 -17.128 -95.388 1.00 85.19 292 GLN A N 1
ATOM 2405 C CA . GLN A 1 292 ? 46.959 -17.180 -96.829 1.00 85.19 292 GLN A CA 1
ATOM 2406 C C . GLN A 1 292 ? 48.097 -17.857 -97.599 1.00 85.19 292 GLN A C 1
ATOM 2408 O O . GLN A 1 292 ? 47.831 -18.737 -98.416 1.00 85.19 292 GLN A O 1
ATOM 2413 N N . LYS A 1 293 ? 49.361 -17.527 -97.298 1.00 84.56 293 LYS A N 1
ATOM 2414 C CA . LYS A 1 293 ? 50.520 -18.195 -97.916 1.00 84.56 293 LYS A CA 1
ATOM 2415 C C . LYS A 1 293 ? 50.529 -19.700 -97.646 1.00 84.56 293 LYS A C 1
ATOM 2417 O O . LYS A 1 293 ? 50.669 -20.479 -98.579 1.00 84.56 293 LYS A O 1
ATOM 2422 N N . ARG A 1 294 ? 50.280 -20.125 -96.401 1.00 85.38 294 ARG A N 1
ATOM 2423 C CA . ARG A 1 294 ? 50.191 -21.558 -96.054 1.00 85.38 294 ARG A CA 1
ATOM 2424 C C . ARG A 1 294 ? 49.040 -22.274 -96.762 1.00 85.38 294 ARG A C 1
ATOM 2426 O O . ARG A 1 294 ? 49.168 -23.449 -97.093 1.00 85.38 294 ARG A O 1
ATOM 2433 N N . GLN A 1 295 ? 47.906 -21.602 -96.969 1.00 85.25 295 GLN A N 1
ATOM 2434 C CA . GLN A 1 295 ? 46.807 -22.161 -97.761 1.00 85.25 295 GLN A CA 1
ATOM 2435 C C . GLN A 1 295 ? 47.203 -22.339 -99.229 1.00 85.25 295 GLN A C 1
ATOM 2437 O O . GLN A 1 295 ? 46.934 -23.399 -99.787 1.00 85.25 295 GLN A O 1
ATOM 2442 N N . GLN A 1 296 ? 47.875 -21.352 -99.828 1.00 85.94 296 GLN A N 1
ATOM 2443 C CA . GLN A 1 296 ? 48.380 -21.451 -101.201 1.00 85.94 296 GLN A CA 1
ATOM 2444 C C . GLN A 1 296 ? 49.414 -22.576 -101.345 1.00 85.94 296 GLN A C 1
ATOM 2446 O O . GLN A 1 296 ? 49.314 -23.380 -102.265 1.00 85.94 296 GLN A O 1
ATOM 2451 N N . GLU A 1 297 ? 50.353 -22.696 -100.403 1.00 85.56 297 GLU A N 1
ATOM 2452 C CA . GLU A 1 297 ? 51.332 -23.793 -100.374 1.00 85.56 297 GLU A CA 1
ATOM 2453 C C . GLU A 1 297 ? 50.650 -25.163 -100.270 1.00 85.56 297 GLU A C 1
ATOM 2455 O O . GLU A 1 297 ? 51.040 -26.100 -100.962 1.00 85.56 297 GLU A O 1
ATOM 2460 N N . ARG A 1 298 ? 49.597 -25.286 -99.448 1.00 86.75 298 ARG A N 1
ATOM 2461 C CA . ARG A 1 298 ? 48.821 -26.530 -99.335 1.00 86.75 298 ARG A CA 1
ATOM 2462 C C . ARG A 1 298 ? 48.119 -26.884 -100.645 1.00 86.75 298 ARG A C 1
ATOM 2464 O O . ARG A 1 298 ? 48.170 -28.037 -101.054 1.00 86.75 298 ARG A O 1
ATOM 2471 N N . GLN A 1 299 ? 47.495 -25.907 -101.304 1.00 86.50 299 GLN A N 1
ATOM 2472 C CA . GLN A 1 299 ? 46.847 -26.117 -102.603 1.00 86.50 299 GLN A CA 1
ATOM 2473 C C . GLN A 1 299 ? 47.858 -26.582 -103.657 1.00 86.50 299 GLN A C 1
ATOM 2475 O O . GLN A 1 299 ? 47.611 -27.572 -104.338 1.00 86.50 299 GLN A O 1
ATOM 2480 N N . GLN A 1 300 ? 49.035 -25.951 -103.714 1.00 86.56 300 GLN A N 1
ATOM 2481 C CA . GLN A 1 300 ? 50.114 -26.372 -104.612 1.00 86.56 300 GLN A CA 1
ATOM 2482 C C . GLN A 1 300 ? 50.602 -27.795 -104.304 1.00 86.56 300 GLN A C 1
ATOM 2484 O O . GLN A 1 300 ? 50.805 -28.587 -105.220 1.00 86.56 300 GLN A O 1
ATOM 2489 N N . GLN A 1 301 ? 50.754 -28.160 -103.027 1.00 85.88 301 GLN A N 1
ATOM 2490 C CA . GLN A 1 301 ? 51.131 -29.525 -102.640 1.00 85.88 301 GLN A CA 1
ATOM 2491 C C . GLN A 1 301 ? 50.074 -30.559 -103.046 1.00 85.88 301 GLN A C 1
ATOM 2493 O O . GLN A 1 301 ? 50.427 -31.641 -103.515 1.00 85.88 301 GLN A O 1
ATOM 2498 N N . GLU A 1 302 ? 48.787 -30.240 -102.898 1.00 86.81 302 GLU A N 1
ATOM 2499 C CA . GLU A 1 302 ? 47.693 -31.110 -103.341 1.00 86.81 302 GLU A CA 1
ATOM 2500 C C . GLU A 1 302 ? 47.682 -31.284 -104.866 1.00 86.81 302 GLU A C 1
ATOM 2502 O O . GLU A 1 302 ? 47.486 -32.399 -105.351 1.00 86.81 302 GLU A O 1
ATOM 2507 N N . GLU A 1 303 ? 47.930 -30.217 -105.629 1.00 87.81 303 GLU A N 1
ATOM 2508 C CA . GLU A 1 303 ? 48.067 -30.273 -107.090 1.00 87.81 303 GLU A CA 1
ATOM 2509 C C . GLU A 1 303 ? 49.241 -31.164 -107.510 1.00 87.81 303 GLU A C 1
ATOM 2511 O O . GLU A 1 303 ? 49.063 -32.078 -108.316 1.00 87.81 303 GLU A O 1
ATOM 2516 N N . TRP A 1 304 ? 50.410 -30.984 -106.889 1.00 86.19 304 TRP A N 1
ATOM 2517 C CA . TRP A 1 304 ? 51.587 -31.822 -107.137 1.00 86.19 304 TRP A CA 1
ATOM 2518 C C . TRP A 1 304 ? 51.323 -33.291 -106.809 1.00 86.19 304 TRP A C 1
ATOM 2520 O O . TRP A 1 304 ? 51.730 -34.183 -107.553 1.00 86.19 304 TRP A O 1
ATOM 2530 N N . HIS A 1 305 ? 50.605 -33.561 -105.718 1.00 86.50 305 HIS A N 1
ATOM 2531 C CA . HIS A 1 305 ? 50.239 -34.921 -105.340 1.00 86.50 305 HIS A CA 1
ATOM 2532 C C . HIS A 1 305 ? 49.272 -35.554 -106.353 1.00 86.50 305 HIS A C 1
ATOM 2534 O O . HIS A 1 305 ? 49.394 -36.739 -106.666 1.00 86.50 305 HIS A O 1
ATOM 2540 N N . ARG A 1 306 ? 48.321 -34.784 -106.900 1.00 88.12 306 ARG A N 1
ATOM 2541 C CA . ARG A 1 306 ? 47.425 -35.261 -107.968 1.00 88.12 306 ARG A CA 1
ATOM 2542 C C . ARG A 1 306 ? 48.193 -35.570 -109.250 1.00 88.12 306 ARG A C 1
ATOM 2544 O O . ARG A 1 306 ? 47.960 -36.619 -109.848 1.00 88.12 306 ARG A O 1
ATOM 2551 N N . GLU A 1 307 ? 49.126 -34.706 -109.647 1.00 88.88 307 GLU A N 1
ATOM 2552 C CA . GLU A 1 307 ? 49.991 -34.957 -110.805 1.00 88.88 307 GLU A CA 1
ATOM 2553 C C . GLU A 1 307 ? 50.860 -36.203 -110.616 1.00 88.88 307 GLU A C 1
ATOM 2555 O O . GLU A 1 307 ? 50.996 -37.004 -111.543 1.00 88.88 307 GLU A O 1
ATOM 2560 N N . LEU A 1 308 ? 51.414 -36.403 -109.415 1.00 90.00 308 LEU A N 1
ATOM 2561 C CA . LEU A 1 308 ? 52.217 -37.580 -109.093 1.00 90.00 308 LEU A CA 1
ATOM 2562 C C . LEU A 1 308 ? 51.391 -38.867 -109.221 1.00 90.00 308 LEU A C 1
ATOM 2564 O O . LEU A 1 308 ? 51.823 -39.781 -109.921 1.00 90.00 308 LEU A O 1
ATOM 2568 N N . ILE A 1 309 ? 50.182 -38.909 -108.644 1.00 88.75 309 ILE A N 1
ATOM 2569 C CA . ILE A 1 309 ? 49.267 -40.057 -108.781 1.00 88.75 309 ILE A CA 1
ATOM 2570 C C . ILE A 1 309 ? 48.942 -40.319 -110.258 1.00 88.75 309 ILE A C 1
ATOM 2572 O O . ILE A 1 309 ? 48.978 -41.466 -110.703 1.00 88.75 309 ILE A O 1
ATOM 2576 N N . SER A 1 310 ? 48.647 -39.269 -111.036 1.00 89.12 310 SER A N 1
ATOM 2577 C CA . SER A 1 310 ? 48.346 -39.406 -112.468 1.00 89.12 310 SER A CA 1
ATOM 2578 C C . SER A 1 310 ? 49.521 -40.028 -113.225 1.00 89.12 310 SER A C 1
ATOM 2580 O O . SER A 1 310 ? 49.337 -40.961 -114.007 1.00 89.12 310 SER A O 1
ATOM 2582 N N . ARG A 1 311 ? 50.749 -39.567 -112.954 1.00 88.12 311 ARG A N 1
ATOM 2583 C CA . ARG A 1 311 ? 51.964 -40.114 -113.576 1.00 88.12 311 ARG A CA 1
ATOM 2584 C C . ARG A 1 311 ? 52.244 -41.551 -113.147 1.00 88.12 311 ARG A C 1
ATOM 2586 O O . ARG A 1 311 ? 52.649 -42.363 -113.978 1.00 88.12 311 ARG A O 1
ATOM 2593 N N . GLU A 1 312 ? 52.036 -41.882 -111.874 1.00 88.75 312 GLU A N 1
ATOM 2594 C CA . GLU A 1 312 ? 52.176 -43.254 -111.376 1.00 88.75 312 GLU A CA 1
ATOM 2595 C C . GLU A 1 312 ? 51.182 -44.197 -112.060 1.00 88.75 312 GLU A C 1
ATOM 2597 O O . GLU A 1 312 ? 51.575 -45.274 -112.514 1.00 88.75 312 GLU A O 1
ATOM 2602 N N . TYR A 1 313 ? 49.928 -43.768 -112.213 1.00 90.69 313 TYR A N 1
ATOM 2603 C CA . TYR A 1 313 ? 48.895 -44.524 -112.916 1.00 90.69 313 TYR A CA 1
ATOM 2604 C C . TYR A 1 313 ? 49.242 -44.743 -114.398 1.00 90.69 313 TYR A C 1
ATOM 2606 O O . TYR A 1 313 ? 49.185 -45.871 -114.891 1.00 90.69 313 TYR A O 1
ATOM 2614 N N . GLU A 1 314 ? 49.698 -43.704 -115.105 1.00 90.31 314 GLU A N 1
ATOM 2615 C CA . GLU A 1 314 ? 50.168 -43.828 -116.491 1.00 90.31 314 GLU A CA 1
ATOM 2616 C C . GLU A 1 314 ? 51.359 -44.787 -116.629 1.00 90.31 314 GLU A C 1
ATOM 2618 O O . GLU A 1 314 ? 51.429 -45.569 -117.582 1.00 90.31 314 GLU A O 1
ATOM 2623 N N . MET A 1 315 ? 52.303 -44.760 -115.682 1.00 87.62 315 MET A N 1
ATOM 2624 C CA . MET A 1 315 ? 53.416 -45.711 -115.665 1.00 87.62 315 MET A CA 1
ATOM 2625 C C . MET A 1 315 ? 52.944 -47.146 -115.434 1.00 87.62 315 MET A C 1
ATOM 2627 O O . MET A 1 315 ? 53.457 -48.057 -116.086 1.00 87.62 315 MET A O 1
ATOM 2631 N N . GLN A 1 316 ? 51.979 -47.366 -114.538 1.00 88.19 316 GLN A N 1
ATOM 2632 C CA . GLN A 1 316 ? 51.400 -48.692 -114.309 1.00 88.19 316 GLN A CA 1
ATOM 2633 C C . GLN A 1 316 ? 50.689 -49.217 -115.560 1.00 88.19 316 GLN A C 1
ATOM 2635 O O . GLN A 1 316 ? 50.914 -50.365 -115.939 1.00 88.19 316 GLN A O 1
ATOM 2640 N N . LEU A 1 317 ? 49.921 -48.373 -116.260 1.00 89.50 317 LEU A N 1
ATOM 2641 C CA . LEU A 1 317 ? 49.296 -48.735 -117.536 1.00 89.50 317 LEU A CA 1
ATOM 2642 C C . LEU A 1 317 ? 50.334 -49.114 -118.599 1.00 89.50 317 LEU A C 1
ATOM 2644 O O . LEU A 1 317 ? 50.183 -50.136 -119.268 1.00 89.50 317 LEU A O 1
ATOM 2648 N N . LYS A 1 318 ? 51.418 -48.338 -118.730 1.00 88.75 318 LYS A N 1
ATOM 2649 C CA . LYS A 1 318 ? 52.516 -48.659 -119.659 1.00 88.75 318 LYS A CA 1
ATOM 2650 C C . LYS A 1 318 ? 53.195 -49.981 -119.305 1.00 88.75 318 LYS A C 1
ATOM 2652 O O . LYS A 1 318 ? 53.458 -50.773 -120.203 1.00 88.75 318 LYS A O 1
ATOM 2657 N N . LYS A 1 319 ? 53.451 -50.246 -118.018 1.00 88.62 319 LYS A N 1
ATOM 2658 C CA . LYS A 1 319 ? 54.011 -51.529 -117.561 1.00 88.62 319 LYS A CA 1
ATOM 2659 C C . LYS A 1 319 ? 53.087 -52.697 -117.892 1.00 88.62 319 LYS A C 1
ATOM 2661 O O . LYS A 1 319 ? 53.552 -53.657 -118.490 1.00 88.62 319 LYS A O 1
ATOM 2666 N N . ALA A 1 320 ? 51.795 -52.583 -117.589 1.00 87.94 320 ALA A N 1
ATOM 2667 C CA . ALA A 1 320 ? 50.811 -53.616 -117.906 1.00 87.94 320 ALA A CA 1
ATOM 2668 C C . ALA A 1 320 ? 50.718 -53.878 -119.421 1.00 87.94 320 ALA A C 1
ATOM 2670 O O . ALA A 1 320 ? 50.610 -55.026 -119.849 1.00 87.94 320 ALA A O 1
ATOM 2671 N N . HIS A 1 321 ? 50.812 -52.828 -120.244 1.00 89.38 321 HIS A N 1
ATOM 2672 C CA . HIS A 1 321 ? 50.843 -52.965 -121.699 1.00 89.38 321 HIS A CA 1
ATOM 2673 C C . HIS A 1 321 ? 52.096 -53.713 -122.179 1.00 89.38 321 HIS A C 1
ATOM 2675 O O . HIS A 1 321 ? 51.977 -54.682 -122.924 1.00 89.38 321 HIS A O 1
ATOM 2681 N N . ILE A 1 322 ? 53.278 -53.335 -121.677 1.00 87.94 322 ILE A N 1
ATOM 2682 C CA . ILE A 1 322 ? 54.545 -54.019 -121.979 1.00 87.94 322 ILE A CA 1
ATOM 2683 C C . ILE A 1 322 ? 54.498 -55.485 -121.526 1.00 87.94 322 ILE A C 1
ATOM 2685 O O . ILE A 1 322 ? 54.914 -56.368 -122.269 1.00 87.94 322 ILE A O 1
ATOM 2689 N N . GLU A 1 323 ? 53.975 -55.771 -120.333 1.00 87.69 323 GLU A N 1
ATOM 2690 C CA . GLU A 1 323 ? 53.825 -57.140 -119.826 1.00 87.69 323 GLU A CA 1
ATOM 2691 C C . GLU A 1 323 ? 52.888 -57.975 -120.705 1.00 87.69 323 GLU A C 1
ATOM 2693 O O . GLU A 1 323 ? 53.218 -59.115 -121.036 1.00 87.69 323 GLU A O 1
ATOM 2698 N N . SER A 1 324 ? 51.760 -57.407 -121.142 1.00 88.00 324 SER A N 1
ATOM 2699 C CA . SER A 1 324 ? 50.855 -58.048 -122.103 1.00 88.00 324 SER A CA 1
ATOM 2700 C C . SER A 1 324 ? 51.560 -58.342 -123.432 1.00 88.00 324 SER A C 1
ATOM 2702 O O . SER A 1 324 ? 51.453 -59.454 -123.951 1.00 88.00 324 SER A O 1
ATOM 2704 N N . ASP A 1 325 ? 52.323 -57.392 -123.974 1.00 88.00 325 ASP A N 1
ATOM 2705 C CA . ASP A 1 325 ? 53.079 -57.584 -125.218 1.00 88.00 325 ASP A CA 1
ATOM 2706 C C . ASP A 1 325 ? 54.162 -58.667 -125.068 1.00 88.00 325 ASP A C 1
ATOM 2708 O O . ASP A 1 325 ? 54.340 -59.515 -125.952 1.00 88.00 325 ASP A O 1
ATOM 2712 N N . ILE A 1 326 ? 54.848 -58.714 -123.922 1.00 87.06 326 ILE A N 1
ATOM 2713 C CA . ILE A 1 326 ? 55.802 -59.780 -123.589 1.00 87.06 326 ILE A CA 1
ATOM 2714 C C . ILE A 1 326 ? 55.085 -61.136 -123.525 1.00 87.06 326 ILE A C 1
ATOM 2716 O O . ILE A 1 326 ? 55.548 -62.106 -124.120 1.00 87.06 326 ILE A O 1
ATOM 2720 N N . GLN A 1 327 ? 53.924 -61.230 -122.874 1.00 86.56 327 GLN A N 1
ATOM 2721 C CA . GLN A 1 327 ? 53.155 -62.479 -122.826 1.00 86.56 327 GLN A CA 1
ATOM 2722 C C . GLN A 1 327 ? 52.686 -62.928 -124.216 1.00 86.56 327 GLN A C 1
ATOM 2724 O O . GLN A 1 327 ? 52.771 -64.114 -124.544 1.00 86.56 327 GLN A O 1
ATOM 2729 N N . GLN A 1 328 ? 52.241 -62.000 -125.067 1.00 87.06 328 GLN A N 1
ATOM 2730 C CA . GLN A 1 328 ? 51.853 -62.311 -126.444 1.00 87.06 328 GLN A CA 1
ATOM 2731 C C . GLN A 1 328 ? 53.041 -62.791 -127.285 1.00 87.06 328 GLN A C 1
ATOM 2733 O O . GLN A 1 328 ? 52.909 -63.751 -128.050 1.00 87.06 328 GLN A O 1
ATOM 2738 N N . THR A 1 329 ? 54.205 -62.150 -127.151 1.00 84.44 329 THR A N 1
ATOM 2739 C CA . THR A 1 329 ? 55.427 -62.546 -127.868 1.00 84.44 329 THR A CA 1
ATOM 2740 C C . THR A 1 329 ? 55.956 -63.896 -127.388 1.00 84.44 329 THR A C 1
ATOM 2742 O O . THR A 1 329 ? 56.250 -64.745 -128.228 1.00 84.44 329 THR A O 1
ATOM 2745 N N . LEU A 1 330 ? 55.973 -64.156 -126.077 1.00 85.62 330 LEU A N 1
ATOM 2746 C CA . LEU A 1 330 ? 56.297 -65.473 -125.514 1.00 85.62 330 LEU A CA 1
ATOM 2747 C C . LEU A 1 330 ? 55.310 -66.550 -125.985 1.00 85.62 330 LEU A C 1
ATOM 2749 O O . LEU A 1 330 ? 55.724 -67.643 -126.368 1.00 85.62 330 LEU A O 1
ATOM 2753 N N . GLY A 1 331 ? 54.012 -66.235 -126.040 1.00 85.00 331 GLY A N 1
ATOM 2754 C CA . GLY A 1 331 ? 52.987 -67.135 -126.571 1.00 85.00 331 GLY A CA 1
ATOM 2755 C C . GLY A 1 331 ? 53.202 -67.485 -128.049 1.00 85.00 331 GLY A C 1
ATOM 2756 O O . GLY A 1 331 ? 53.046 -68.645 -128.434 1.00 85.00 331 GLY A O 1
ATOM 2757 N N . LYS A 1 332 ? 53.610 -66.513 -128.879 1.00 85.12 332 LYS A N 1
ATOM 2758 C CA . LYS A 1 332 ? 54.012 -66.762 -130.277 1.00 85.12 332 LYS A CA 1
ATOM 2759 C C . LYS A 1 332 ? 55.267 -67.634 -130.350 1.00 85.12 332 LYS A C 1
ATOM 2761 O O . LYS A 1 332 ? 55.249 -68.645 -131.043 1.00 85.12 332 LYS A O 1
ATOM 2766 N N . GLN A 1 333 ? 56.305 -67.313 -129.575 1.00 84.19 333 GLN A N 1
ATOM 2767 C CA . GLN A 1 333 ? 57.543 -68.100 -129.527 1.00 84.19 333 GLN A CA 1
ATOM 2768 C C . GLN A 1 333 ? 57.300 -69.553 -129.098 1.00 84.19 333 GLN A C 1
ATOM 2770 O O . GLN A 1 333 ? 57.906 -70.460 -129.667 1.00 84.19 333 GLN A O 1
ATOM 2775 N N . ALA A 1 334 ? 56.395 -69.791 -128.143 1.00 84.50 334 ALA A N 1
ATOM 2776 C CA . ALA A 1 334 ? 56.013 -71.133 -127.710 1.00 84.50 334 ALA A CA 1
ATOM 2777 C C . ALA A 1 334 ? 55.300 -71.923 -128.822 1.00 84.50 334 ALA A C 1
ATOM 2779 O O . ALA A 1 334 ? 55.595 -73.102 -129.023 1.00 84.50 334 ALA A O 1
ATOM 2780 N N . ARG A 1 335 ? 54.407 -71.278 -129.589 1.00 84.00 335 ARG A N 1
ATOM 2781 C CA . ARG A 1 335 ? 53.768 -71.896 -130.767 1.00 84.00 335 ARG A CA 1
ATOM 2782 C C . ARG A 1 335 ? 54.794 -72.225 -131.853 1.00 84.00 335 ARG A C 1
ATOM 2784 O O . ARG A 1 335 ? 54.804 -73.351 -132.343 1.00 84.00 335 ARG A O 1
ATOM 2791 N N . ASP A 1 33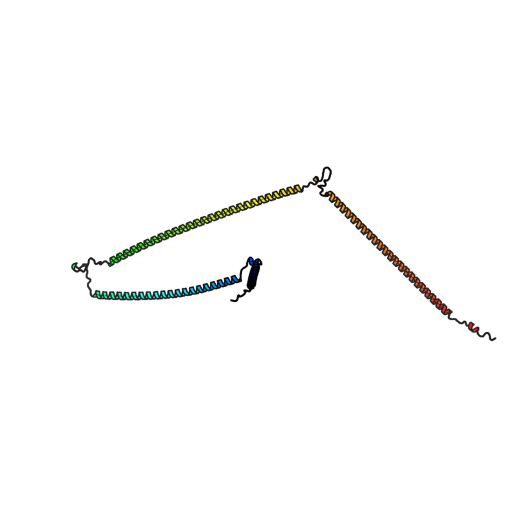6 ? 55.702 -71.300 -132.154 1.00 83.69 336 ASP A N 1
ATOM 2792 C CA . ASP A 1 336 ? 56.769 -71.505 -133.143 1.00 83.69 336 ASP A CA 1
ATOM 2793 C C . ASP A 1 336 ? 57.767 -72.594 -132.710 1.00 83.69 336 ASP A C 1
ATOM 2795 O O . ASP A 1 336 ? 58.339 -73.298 -133.545 1.00 83.69 336 ASP A O 1
ATOM 2799 N N . ALA A 1 337 ? 58.016 -72.735 -131.404 1.00 82.94 337 ALA A N 1
ATOM 2800 C CA . ALA A 1 337 ? 58.842 -73.804 -130.848 1.00 82.94 337 ALA A CA 1
ATOM 2801 C C . ALA A 1 337 ? 58.156 -75.172 -130.983 1.00 82.94 337 ALA A C 1
ATOM 2803 O O . ALA A 1 337 ? 58.792 -76.112 -131.454 1.00 82.94 337 ALA A O 1
ATOM 2804 N N . LEU A 1 338 ? 56.857 -75.264 -130.672 1.00 84.38 338 LEU A N 1
ATOM 2805 C CA . LEU A 1 338 ? 56.056 -76.475 -130.889 1.00 84.38 338 LEU A CA 1
ATOM 2806 C C . LEU A 1 338 ? 55.999 -76.873 -132.370 1.00 84.38 338 LEU A C 1
ATOM 2808 O O . LEU A 1 338 ? 56.098 -78.055 -132.699 1.00 84.38 338 LEU A O 1
ATOM 2812 N N . GLU A 1 339 ? 55.870 -75.911 -133.288 1.00 82.69 339 GLU A N 1
ATOM 2813 C CA . GLU A 1 339 ? 55.951 -76.196 -134.726 1.00 82.69 339 GLU A CA 1
ATOM 2814 C C . GLU A 1 339 ? 57.335 -76.697 -135.145 1.00 82.69 339 GLU A C 1
ATOM 2816 O O . GLU A 1 339 ? 57.435 -77.630 -135.945 1.00 82.69 339 GLU A O 1
ATOM 2821 N N . ARG A 1 340 ? 58.411 -76.107 -134.607 1.00 81.25 340 ARG A N 1
ATOM 2822 C CA . ARG A 1 340 ? 59.782 -76.581 -134.851 1.00 81.25 340 ARG A CA 1
ATOM 2823 C C . ARG A 1 340 ? 59.986 -78.000 -134.340 1.00 81.25 340 ARG A C 1
ATOM 2825 O O . ARG A 1 340 ? 60.554 -78.806 -135.070 1.00 81.25 340 ARG A O 1
ATOM 2832 N N . GLU A 1 341 ? 59.493 -78.311 -133.148 1.00 81.81 341 GLU A N 1
ATOM 2833 C CA . GLU A 1 341 ? 59.570 -79.652 -132.573 1.00 81.81 341 GLU A CA 1
ATOM 2834 C C . GLU A 1 341 ? 58.787 -80.662 -133.417 1.00 81.81 341 GLU A C 1
ATOM 2836 O O . GLU A 1 341 ? 59.329 -81.712 -133.749 1.00 81.81 341 GLU A O 1
ATOM 2841 N N . LYS A 1 342 ? 57.575 -80.319 -133.884 1.00 80.62 342 LYS A N 1
ATOM 2842 C CA . LYS A 1 342 ? 56.823 -81.152 -134.842 1.00 80.62 342 LYS A CA 1
ATOM 2843 C C . LYS A 1 342 ? 57.605 -81.391 -136.132 1.00 80.62 342 LYS A C 1
ATOM 2845 O O . LYS A 1 342 ? 57.776 -82.538 -136.529 1.00 80.62 342 LYS A O 1
ATOM 2850 N N . ARG A 1 343 ? 58.155 -80.338 -136.751 1.00 79.38 343 ARG A N 1
ATOM 2851 C CA . ARG A 1 343 ? 58.989 -80.472 -137.964 1.00 79.38 343 ARG A CA 1
ATOM 2852 C C . ARG A 1 343 ? 60.235 -81.322 -137.715 1.00 79.38 343 ARG A C 1
ATOM 2854 O O . ARG A 1 343 ? 60.670 -82.046 -138.607 1.00 79.38 343 ARG A O 1
ATOM 2861 N N . GLN A 1 344 ? 60.834 -81.225 -136.532 1.00 79.06 344 GLN A N 1
ATOM 2862 C CA . GLN A 1 344 ? 61.999 -82.018 -136.155 1.00 79.06 344 GLN A CA 1
ATOM 2863 C C . GLN A 1 344 ? 61.625 -83.481 -135.887 1.00 79.06 344 GLN A C 1
ATOM 2865 O O . GLN A 1 344 ? 62.367 -84.363 -136.309 1.00 79.06 344 GLN A O 1
ATOM 2870 N N . ALA A 1 345 ? 60.470 -83.741 -135.270 1.00 78.88 345 ALA A N 1
ATOM 2871 C CA . ALA A 1 345 ? 59.909 -85.076 -135.073 1.00 78.88 345 ALA A CA 1
ATOM 2872 C C . ALA A 1 345 ? 59.529 -85.748 -136.404 1.00 78.88 345 ALA A C 1
ATOM 2874 O O . ALA A 1 345 ? 59.770 -86.940 -136.590 1.00 78.88 345 ALA A O 1
ATOM 2875 N N . ASP A 1 346 ? 58.994 -84.984 -137.358 1.00 72.25 346 ASP A N 1
ATOM 2876 C CA . ASP A 1 346 ? 58.711 -85.479 -138.707 1.00 72.25 346 ASP A CA 1
ATOM 2877 C C . ASP A 1 346 ? 60.007 -85.785 -139.477 1.00 72.25 346 ASP A C 1
ATOM 2879 O O . ASP A 1 346 ? 60.067 -86.768 -140.208 1.00 72.25 346 ASP A O 1
ATOM 2883 N N . ARG A 1 347 ? 61.078 -85.000 -139.272 1.00 70.06 347 ARG A N 1
ATOM 2884 C CA . ARG A 1 347 ? 62.411 -85.271 -139.846 1.00 70.06 347 ARG A CA 1
ATOM 2885 C C . ARG A 1 347 ? 63.147 -86.436 -139.182 1.00 70.06 347 ARG A C 1
ATOM 2887 O O . ARG A 1 347 ? 63.941 -87.093 -139.847 1.00 70.06 347 ARG A O 1
ATOM 2894 N N . SER A 1 348 ? 62.944 -86.668 -137.884 1.00 67.81 348 SER A N 1
ATOM 2895 C CA . SER A 1 348 ? 63.630 -87.733 -137.139 1.00 67.81 348 SER A CA 1
ATOM 2896 C C . SER A 1 348 ? 62.995 -89.109 -137.342 1.00 67.81 348 SER A C 1
ATOM 2898 O O . SER A 1 348 ? 63.655 -90.128 -137.132 1.00 67.81 348 SER A O 1
ATOM 2900 N N . LYS A 1 349 ? 61.751 -89.163 -137.828 1.00 69.00 349 LYS A N 1
ATOM 2901 C CA . LYS A 1 349 ? 61.163 -90.376 -138.400 1.00 69.00 349 LYS A CA 1
ATOM 2902 C C . LYS A 1 349 ? 61.772 -90.618 -139.781 1.00 69.00 349 LYS A C 1
ATOM 2904 O O . LYS A 1 349 ? 61.231 -90.195 -140.796 1.00 69.00 349 LYS A O 1
ATOM 2909 N N . GLY A 1 350 ? 62.920 -91.291 -139.812 1.00 60.38 350 GLY A N 1
ATOM 2910 C CA . GLY A 1 350 ? 63.561 -91.727 -141.050 1.00 60.38 350 GLY A CA 1
ATOM 2911 C C . GLY A 1 350 ? 62.604 -92.579 -141.885 1.00 60.38 350 GLY A C 1
ATOM 2912 O O . GLY A 1 350 ? 62.336 -93.731 -141.554 1.00 60.38 350 GLY A O 1
ATOM 2913 N N . ALA A 1 351 ? 62.068 -92.001 -142.957 1.00 62.81 351 ALA A N 1
ATOM 2914 C CA . ALA A 1 351 ? 61.335 -92.736 -143.971 1.00 62.81 351 ALA A CA 1
ATOM 2915 C C . ALA A 1 351 ? 62.356 -93.431 -144.878 1.00 62.81 351 ALA A C 1
ATOM 2917 O O . ALA A 1 351 ? 63.188 -92.773 -145.504 1.00 62.81 351 ALA A O 1
ATOM 2918 N N . PHE A 1 352 ? 62.322 -94.760 -144.930 1.00 58.44 352 PHE A N 1
ATOM 2919 C CA . PHE A 1 352 ? 63.155 -95.507 -145.864 1.00 58.44 352 PHE A CA 1
ATOM 2920 C C . PHE A 1 352 ? 62.589 -95.342 -147.269 1.00 58.44 352 PHE A C 1
ATOM 2922 O O . PHE A 1 352 ? 61.445 -95.713 -147.535 1.00 58.44 352 PHE A O 1
ATOM 2929 N N . GLU A 1 353 ? 63.391 -94.790 -148.174 1.00 65.25 353 GLU A N 1
ATOM 2930 C CA . GLU A 1 353 ? 63.047 -94.809 -149.587 1.00 65.25 353 GLU A CA 1
ATOM 2931 C C . GLU A 1 353 ? 63.048 -96.267 -150.092 1.00 65.25 353 GLU A C 1
ATOM 2933 O O . GLU A 1 353 ? 63.971 -97.020 -149.768 1.00 65.25 353 GLU A O 1
ATOM 2938 N N . PRO A 1 354 ? 62.077 -96.694 -150.921 1.00 62.09 354 PRO A N 1
ATOM 2939 C CA . PRO A 1 354 ? 62.039 -98.056 -151.469 1.00 62.09 354 PRO A CA 1
ATOM 2940 C C . PRO A 1 354 ? 63.301 -98.443 -152.263 1.00 62.09 354 PRO A C 1
ATOM 2942 O O . PRO A 1 354 ? 63.626 -99.624 -152.385 1.00 62.09 354 PRO A O 1
ATOM 2945 N N . SER A 1 355 ? 64.035 -97.449 -152.773 1.00 62.91 355 SER A N 1
ATOM 2946 C CA . SER A 1 355 ? 65.319 -97.605 -153.464 1.00 62.91 355 SER A CA 1
ATOM 2947 C C . SER A 1 355 ? 66.440 -98.126 -152.546 1.00 62.91 355 SER A C 1
ATOM 2949 O O . SER A 1 355 ? 67.358 -98.792 -153.025 1.00 62.91 355 SER A O 1
ATOM 2951 N N . PHE A 1 356 ? 66.347 -97.915 -151.225 1.00 71.44 356 PHE A N 1
ATOM 2952 C CA . PHE A 1 356 ? 67.338 -98.369 -150.241 1.00 71.44 356 PHE A CA 1
ATOM 2953 C C . PHE A 1 356 ? 67.486 -99.899 -150.231 1.00 71.44 356 PHE A C 1
ATOM 2955 O O . PHE A 1 356 ? 68.598 -100.425 -150.178 1.00 71.44 356 PHE A O 1
ATOM 2962 N N . PHE A 1 357 ? 66.381 -100.635 -150.373 1.00 64.88 357 PHE A N 1
ATOM 2963 C CA . PHE A 1 357 ? 66.414 -102.100 -150.407 1.00 64.88 357 PHE A CA 1
ATOM 2964 C C . PHE A 1 357 ? 66.906 -102.668 -151.747 1.00 64.88 357 PHE A C 1
ATOM 2966 O O . PHE A 1 357 ? 67.317 -103.824 -151.798 1.00 64.88 357 PHE A O 1
ATOM 2973 N N . GLN A 1 358 ? 66.937 -101.874 -152.825 1.00 65.12 358 GLN A N 1
ATOM 2974 C CA . GLN A 1 358 ? 67.474 -102.316 -154.122 1.00 65.12 358 GLN A CA 1
ATOM 2975 C C . GLN A 1 358 ? 69.012 -102.356 -154.178 1.00 65.12 358 GLN A C 1
ATOM 2977 O O . GLN A 1 358 ? 69.569 -102.880 -155.151 1.00 65.12 358 GLN A O 1
ATOM 2982 N N . ALA A 1 359 ? 69.700 -101.804 -153.173 1.00 63.66 359 ALA A N 1
ATOM 2983 C CA . ALA A 1 359 ? 71.160 -101.735 -153.121 1.00 63.66 359 ALA A CA 1
ATOM 2984 C C . ALA A 1 359 ? 71.822 -102.984 -152.506 1.00 63.66 359 ALA A C 1
ATOM 2986 O O . ALA A 1 359 ? 73.001 -103.236 -152.755 1.00 63.66 359 ALA A O 1
ATOM 2987 N N . PHE A 1 360 ? 71.085 -103.797 -151.743 1.00 58.25 360 PHE A N 1
ATOM 2988 C CA . PHE A 1 360 ? 71.624 -105.018 -151.141 1.00 58.25 360 PHE A CA 1
ATOM 2989 C C . PHE A 1 360 ? 71.637 -106.184 -152.141 1.00 58.25 360 PHE A C 1
ATOM 2991 O O . PHE A 1 360 ? 70.662 -106.430 -152.845 1.00 58.25 360 PHE A O 1
ATOM 2998 N N . GLY A 1 361 ? 72.752 -106.921 -152.194 1.00 58.97 361 GLY A N 1
ATOM 2999 C CA . GLY A 1 361 ? 72.879 -108.144 -153.000 1.00 58.97 361 GLY A CA 1
ATOM 3000 C C . GLY A 1 361 ? 73.325 -107.947 -154.453 1.00 58.97 361 GLY A C 1
ATOM 3001 O O . GLY A 1 361 ? 73.293 -108.901 -155.226 1.00 58.97 361 GLY A O 1
ATOM 3002 N N . ARG A 1 362 ? 73.780 -106.746 -154.842 1.00 61.88 362 ARG A N 1
ATOM 3003 C CA . ARG A 1 362 ? 74.262 -106.491 -156.214 1.00 61.88 362 ARG A CA 1
ATOM 3004 C C . ARG A 1 362 ? 75.684 -106.980 -156.523 1.00 61.88 362 ARG A C 1
ATOM 3006 O O . ARG A 1 362 ? 76.071 -106.914 -157.685 1.00 61.88 362 ARG A O 1
ATOM 3013 N N . SER A 1 363 ? 76.440 -107.523 -155.564 1.00 53.44 363 SER A N 1
ATOM 3014 C CA . SER A 1 363 ? 77.740 -108.144 -155.868 1.00 53.44 363 SER A CA 1
ATOM 3015 C C . SER A 1 363 ? 77.935 -109.505 -155.187 1.00 53.44 363 SER A C 1
ATOM 3017 O O . SER A 1 363 ? 78.328 -109.603 -154.029 1.00 53.44 363 SER A O 1
ATOM 3019 N N . TYR A 1 364 ? 77.652 -110.536 -155.991 1.00 52.19 364 TYR A N 1
ATOM 3020 C CA . TYR A 1 364 ? 78.118 -111.934 -155.969 1.00 52.19 364 TYR A CA 1
ATOM 3021 C C . TYR A 1 364 ? 79.633 -112.176 -156.039 1.00 52.19 364 TYR A C 1
ATOM 3023 O O . TYR A 1 364 ? 80.068 -113.310 -156.045 1.00 52.19 364 TYR A O 1
ATOM 3031 N N . ARG A 1 365 ? 80.428 -111.214 -156.465 1.00 44.97 365 ARG A N 1
ATOM 3032 C CA . ARG A 1 365 ? 81.387 -111.562 -157.520 1.00 44.97 365 ARG A CA 1
ATOM 3033 C C . ARG A 1 365 ? 82.507 -110.568 -157.605 1.00 44.97 365 ARG A C 1
ATOM 3035 O O . ARG A 1 365 ? 82.191 -109.370 -157.431 1.00 44.97 365 ARG A O 1
#

pLDDT: mean 83.58, std 14.0, range [39.69, 98.19]

Radius of gyration: 84.78 Å; chains: 1; bounding box: 143×141×241 Å

InterPro domains:
  IPR008805 RIB43A [PF05914] (13-365)
  IPR008805 RIB43A [PTHR14517] (13-365)